Protein AF-A0AA96VQR6-F1 (afdb_monomer_lite)

Radius of gyration: 38.3 Å; chains: 1; bounding box: 74×30×116 Å

pLDDT: mean 79.72, std 16.85, range [30.17, 97.62]

Structure (mmCIF, N/CA/C/O backbone):
data_AF-A0AA96VQR6-F1
#
_entry.id   AF-A0AA96VQR6-F1
#
loop_
_atom_site.group_PDB
_atom_site.id
_atom_site.type_symbol
_atom_site.label_atom_id
_atom_site.label_alt_id
_atom_site.label_comp_id
_atom_site.label_asym_id
_atom_site.label_entity_id
_atom_site.label_seq_id
_atom_site.pdbx_PDB_ins_code
_atom_site.Cartn_x
_atom_site.Cartn_y
_atom_site.Cartn_z
_atom_site.occupancy
_atom_site.B_iso_or_equiv
_atom_site.auth_seq_id
_atom_site.auth_comp_id
_atom_site.auth_asym_id
_atom_site.auth_atom_id
_atom_site.pdbx_PDB_model_num
ATOM 1 N N . MET A 1 1 ? 8.777 1.589 -20.145 1.00 85.62 1 MET A N 1
ATOM 2 C CA . MET A 1 1 ? 9.452 1.125 -18.908 1.00 85.62 1 MET A CA 1
ATOM 3 C C . MET A 1 1 ? 10.941 1.116 -19.181 1.00 85.62 1 MET A C 1
ATOM 5 O O . MET A 1 1 ? 11.300 0.702 -20.270 1.00 85.62 1 MET A O 1
ATOM 9 N N . ALA A 1 2 ? 11.778 1.575 -18.253 1.00 88.62 2 ALA A N 1
ATOM 10 C CA . ALA A 1 2 ? 13.220 1.629 -18.468 1.00 88.62 2 ALA A CA 1
ATOM 11 C C . ALA A 1 2 ? 13.996 1.131 -17.248 1.00 88.62 2 ALA A C 1
ATOM 13 O O . ALA A 1 2 ? 13.551 1.321 -16.113 1.00 88.62 2 ALA A O 1
ATOM 14 N N . MET A 1 3 ? 15.141 0.505 -17.494 1.00 90.00 3 MET A N 1
ATOM 15 C CA . MET A 1 3 ? 16.072 0.040 -16.468 1.00 90.00 3 MET A CA 1
ATOM 16 C C . MET A 1 3 ? 17.498 0.460 -16.820 1.00 90.00 3 MET A C 1
ATOM 18 O O . MET A 1 3 ? 17.848 0.447 -17.994 1.00 90.00 3 MET A O 1
ATOM 22 N N . GLN A 1 4 ? 18.306 0.792 -15.818 1.00 91.12 4 GLN A N 1
ATOM 23 C CA . GLN A 1 4 ? 19.737 1.066 -15.947 1.00 91.12 4 GLN A CA 1
ATOM 24 C C . GLN A 1 4 ? 20.540 -0.012 -15.235 1.00 91.12 4 GLN A C 1
ATOM 26 O O . GLN A 1 4 ? 20.198 -0.414 -14.123 1.00 91.12 4 GLN A O 1
ATOM 31 N N . MET A 1 5 ? 21.614 -0.458 -15.876 1.00 91.38 5 MET A N 1
ATOM 32 C CA . MET A 1 5 ? 22.594 -1.378 -15.303 1.00 91.38 5 MET A CA 1
ATOM 33 C C . MET A 1 5 ? 23.974 -1.137 -15.911 1.00 91.38 5 MET A C 1
ATOM 35 O O . MET A 1 5 ? 24.085 -0.530 -16.976 1.00 91.38 5 MET A O 1
ATOM 39 N N . ALA A 1 6 ? 25.020 -1.668 -15.283 1.00 91.00 6 ALA A N 1
ATOM 40 C CA . ALA A 1 6 ? 26.350 -1.659 -15.877 1.00 91.00 6 ALA A CA 1
ATOM 41 C C . ALA A 1 6 ? 26.379 -2.519 -17.155 1.00 91.00 6 ALA A C 1
ATOM 43 O O . ALA A 1 6 ? 25.794 -3.604 -17.213 1.00 91.00 6 ALA A O 1
ATOM 44 N N . LYS A 1 7 ? 27.122 -2.091 -18.178 1.00 88.50 7 LYS A N 1
ATOM 45 C CA . LYS A 1 7 ? 27.242 -2.813 -19.459 1.00 88.50 7 LYS A CA 1
ATOM 46 C C . LYS A 1 7 ? 27.754 -4.245 -19.288 1.00 88.50 7 LYS A C 1
ATOM 48 O O . LYS A 1 7 ? 27.259 -5.165 -19.933 1.00 88.50 7 LYS A O 1
ATOM 53 N N . ASN A 1 8 ? 28.710 -4.446 -18.383 1.00 88.12 8 ASN A N 1
ATOM 54 C CA . ASN A 1 8 ? 29.242 -5.776 -18.071 1.00 88.12 8 ASN A CA 1
ATOM 55 C C . ASN A 1 8 ? 28.191 -6.690 -17.428 1.00 88.12 8 ASN A C 1
ATOM 57 O O . ASN A 1 8 ? 28.257 -7.907 -17.587 1.00 88.12 8 ASN A O 1
ATOM 61 N N . ASP A 1 9 ? 27.229 -6.118 -16.707 1.00 89.25 9 ASP A N 1
ATOM 62 C CA . ASP A 1 9 ? 26.137 -6.865 -16.094 1.00 89.25 9 ASP A CA 1
ATOM 63 C C . ASP A 1 9 ? 25.046 -7.204 -17.109 1.00 89.25 9 ASP A C 1
ATOM 65 O O . ASP A 1 9 ? 24.528 -8.320 -17.080 1.00 89.25 9 ASP A O 1
ATOM 69 N N . LEU A 1 10 ? 24.785 -6.319 -18.078 1.00 87.12 10 LEU A N 1
ATOM 70 C CA . LEU A 1 10 ? 23.893 -6.606 -19.204 1.00 87.12 10 LEU A CA 1
ATOM 71 C C . LEU A 1 10 ? 24.325 -7.857 -19.970 1.00 87.12 10 LEU A C 1
ATOM 73 O O . LEU A 1 10 ? 23.495 -8.715 -20.261 1.00 87.12 10 LEU A O 1
ATOM 77 N N . LEU A 1 11 ? 25.622 -8.017 -20.239 1.00 85.31 11 LEU A N 1
ATOM 78 C CA . LEU A 1 11 ? 26.133 -9.201 -20.938 1.00 85.31 11 LEU A CA 1
ATOM 79 C C . LEU A 1 11 ? 25.763 -10.507 -20.216 1.00 85.31 11 LEU A C 1
ATOM 81 O O . LEU A 1 11 ? 25.406 -11.482 -20.875 1.00 85.31 11 LEU A O 1
ATOM 85 N N . LYS A 1 12 ? 25.753 -10.506 -18.876 1.00 86.38 12 LYS A N 1
ATOM 86 C CA . LYS A 1 12 ? 25.421 -11.680 -18.048 1.00 86.38 12 LYS A CA 1
ATOM 87 C C . LYS A 1 12 ? 23.941 -12.059 -18.104 1.00 86.38 12 LYS A C 1
ATOM 89 O O . LYS A 1 12 ? 23.605 -13.213 -17.851 1.00 86.38 12 LYS A O 1
ATOM 94 N N . VAL A 1 13 ? 23.060 -11.102 -18.402 1.00 84.88 13 VAL A N 1
ATOM 95 C CA . VAL A 1 13 ? 21.598 -11.298 -18.375 1.00 84.88 13 VAL A CA 1
ATOM 96 C C . VAL A 1 13 ? 20.922 -11.138 -19.734 1.00 84.88 13 VAL A C 1
ATOM 98 O O . VAL A 1 13 ? 19.721 -11.364 -19.841 1.00 84.88 13 VAL A O 1
ATOM 101 N N . SER A 1 14 ? 21.682 -10.807 -20.778 1.00 80.31 14 SER A N 1
ATOM 102 C CA . SER A 1 14 ? 21.196 -10.558 -22.141 1.00 80.31 14 SER A CA 1
ATOM 103 C C . SER A 1 14 ? 20.319 -11.686 -22.703 1.00 80.31 14 SER A C 1
ATOM 105 O O . SER A 1 14 ? 19.309 -11.403 -23.333 1.00 80.31 14 SER A O 1
ATOM 107 N N . GLY A 1 15 ? 20.632 -12.952 -22.405 1.00 79.12 15 GLY A N 1
ATOM 108 C CA . GLY A 1 15 ? 19.827 -14.112 -22.822 1.00 79.12 15 GLY A CA 1
ATOM 109 C C . GLY A 1 15 ? 18.536 -14.348 -22.022 1.00 79.12 15 GLY A C 1
ATOM 110 O O . GLY A 1 15 ? 17.724 -15.185 -22.408 1.00 79.12 15 GLY A O 1
ATOM 111 N N . TYR A 1 16 ? 18.339 -13.638 -20.910 1.00 80.88 16 TYR A N 1
ATOM 112 C CA . TYR A 1 16 ? 17.151 -13.739 -20.049 1.00 80.88 16 TYR A CA 1
ATOM 113 C C . TYR A 1 16 ? 16.197 -12.554 -20.211 1.00 80.88 16 TYR A C 1
ATOM 115 O O . TYR A 1 16 ? 15.058 -12.611 -19.742 1.00 80.88 16 TYR A O 1
ATOM 123 N N . LEU A 1 17 ? 16.661 -11.479 -20.846 1.00 85.81 17 LEU A N 1
ATOM 124 C CA . LEU A 1 17 ? 15.864 -10.299 -21.124 1.00 85.81 17 LEU A CA 1
ATOM 125 C C . LEU A 1 17 ? 15.217 -10.428 -22.512 1.00 85.81 17 LEU A C 1
ATOM 127 O O . LEU A 1 17 ? 15.884 -10.812 -23.471 1.00 85.81 17 LEU A O 1
ATOM 131 N N . PRO A 1 18 ? 13.925 -10.099 -22.653 1.00 87.25 18 PRO A N 1
ATOM 132 C CA . PRO A 1 18 ? 13.311 -9.860 -23.948 1.00 87.25 18 PRO A CA 1
ATOM 133 C C . PRO A 1 18 ? 14.060 -8.778 -24.719 1.00 87.25 18 PRO A C 1
ATOM 135 O O . PRO A 1 18 ? 14.736 -7.930 -24.137 1.00 87.25 18 PRO A O 1
ATOM 138 N N . VAL A 1 19 ? 13.893 -8.787 -26.037 1.00 89.69 19 VAL A N 1
ATOM 139 C CA . VAL A 1 19 ? 14.516 -7.796 -26.915 1.00 89.69 19 VAL A CA 1
ATOM 140 C C . VAL A 1 19 ? 14.102 -6.378 -26.475 1.00 89.69 19 VAL A C 1
ATOM 142 O O . VAL A 1 19 ? 12.911 -6.090 -26.372 1.00 89.69 19 VAL A O 1
ATOM 145 N N . PRO A 1 20 ? 15.045 -5.471 -26.177 1.00 91.19 20 PRO A N 1
ATOM 146 C CA . PRO A 1 20 ? 14.694 -4.108 -25.798 1.00 91.19 20 PRO A CA 1
ATOM 147 C C . PRO A 1 20 ? 14.095 -3.361 -26.984 1.00 91.19 20 PRO A C 1
ATOM 149 O O . PRO A 1 20 ? 14.544 -3.562 -28.106 1.00 91.19 20 PRO A O 1
ATOM 152 N N . SER A 1 21 ? 13.149 -2.451 -26.745 1.00 90.88 21 SER A N 1
ATOM 153 C CA . SER A 1 21 ? 12.686 -1.499 -27.766 1.00 90.88 21 SER A CA 1
ATOM 154 C C . SER A 1 21 ? 13.793 -0.516 -28.136 1.00 90.88 21 SER A C 1
ATOM 156 O O . SER A 1 21 ? 14.007 -0.229 -29.312 1.00 90.88 21 SER A O 1
ATOM 158 N N . HIS A 1 22 ? 14.503 -0.026 -27.115 1.00 90.62 22 HIS A N 1
ATOM 159 C CA . HIS A 1 22 ? 15.662 0.841 -27.276 1.00 90.62 22 HIS A CA 1
ATOM 160 C C . HIS A 1 22 ? 16.762 0.513 -26.275 1.00 90.62 22 HIS A C 1
ATOM 162 O O . HIS A 1 22 ? 16.481 0.124 -25.135 1.00 90.62 22 HIS A O 1
ATOM 168 N N . THR A 1 23 ? 17.996 0.776 -26.685 1.00 89.50 23 THR A N 1
ATOM 169 C CA . THR A 1 23 ? 19.190 0.675 -25.849 1.00 89.50 23 THR A CA 1
ATOM 170 C C . THR A 1 23 ? 19.941 2.000 -25.899 1.00 89.50 23 THR A C 1
ATOM 172 O O . THR A 1 23 ? 20.232 2.523 -26.970 1.00 89.50 23 THR A O 1
ATOM 175 N N . ILE A 1 24 ? 20.260 2.559 -24.734 1.00 89.50 24 ILE A N 1
ATOM 176 C CA . ILE A 1 24 ? 21.017 3.809 -24.611 1.00 89.50 24 ILE A CA 1
ATOM 177 C C . ILE A 1 24 ? 22.295 3.499 -23.847 1.00 89.50 24 ILE A C 1
ATOM 179 O O . ILE A 1 24 ? 22.235 3.082 -22.691 1.00 89.50 24 ILE A O 1
ATOM 183 N N . THR A 1 25 ? 23.450 3.717 -24.470 1.00 87.44 25 THR A N 1
ATOM 184 C CA . THR A 1 25 ? 24.743 3.549 -23.796 1.00 87.44 25 THR A CA 1
ATOM 185 C C . THR A 1 25 ? 25.177 4.871 -23.173 1.00 87.44 25 THR A C 1
ATOM 187 O O . THR A 1 25 ? 25.322 5.877 -23.863 1.00 87.44 25 THR A O 1
ATOM 190 N N . LEU A 1 26 ? 25.416 4.865 -21.864 1.00 84.94 26 LEU A N 1
ATOM 191 C CA . LEU A 1 26 ? 25.955 5.990 -21.112 1.00 84.94 26 LEU A CA 1
ATOM 192 C C . LEU A 1 26 ? 27.445 5.752 -20.856 1.00 84.94 26 LEU A C 1
ATOM 194 O O . LEU A 1 26 ? 27.828 4.898 -20.055 1.00 84.94 26 LEU A O 1
ATOM 198 N N . ASN A 1 27 ? 28.291 6.521 -21.537 1.00 82.81 27 ASN A N 1
ATOM 199 C CA . ASN A 1 27 ? 29.740 6.440 -21.378 1.00 82.81 27 ASN A CA 1
ATOM 200 C C . ASN A 1 27 ? 30.222 7.460 -20.335 1.00 82.81 27 ASN A C 1
ATOM 202 O O . ASN A 1 27 ? 30.215 8.665 -20.580 1.00 82.81 27 ASN A O 1
ATOM 206 N N . GLY A 1 28 ? 30.654 6.972 -19.174 1.00 75.44 28 GLY A N 1
ATOM 207 C CA . GLY A 1 28 ? 31.391 7.736 -18.170 1.00 75.44 28 GLY A CA 1
ATOM 208 C C . GLY A 1 28 ? 32.909 7.602 -18.340 1.00 75.44 28 GLY A C 1
ATOM 209 O O . GLY A 1 28 ? 33.399 6.783 -19.114 1.00 75.44 28 GLY A O 1
ATOM 210 N N . ARG A 1 29 ? 33.680 8.389 -17.574 1.00 68.56 29 ARG A N 1
ATOM 211 C CA . ARG A 1 29 ? 35.161 8.345 -17.600 1.00 68.56 29 ARG A CA 1
ATOM 212 C C . ARG A 1 29 ? 35.742 6.990 -17.170 1.00 68.56 29 ARG A C 1
ATOM 214 O O . ARG A 1 29 ? 36.854 6.663 -17.565 1.00 68.56 29 ARG A O 1
ATOM 221 N N . SER A 1 30 ? 35.012 6.227 -16.358 1.00 69.12 30 SER A N 1
ATOM 222 C CA . SER A 1 30 ? 35.443 4.931 -15.810 1.00 69.12 30 SER A CA 1
ATOM 223 C C . SER A 1 30 ? 34.328 3.881 -15.738 1.00 69.12 30 SER A C 1
ATOM 225 O O . SER A 1 30 ? 34.581 2.749 -15.333 1.00 69.12 30 SER A O 1
ATOM 227 N N . THR A 1 31 ? 33.101 4.229 -16.134 1.00 76.62 31 THR A N 1
ATOM 228 C CA . THR A 1 31 ? 31.930 3.347 -16.093 1.00 76.62 31 THR A CA 1
ATOM 229 C C . THR A 1 31 ? 31.192 3.397 -17.424 1.00 76.62 31 THR A C 1
ATOM 231 O O . THR A 1 31 ? 31.082 4.453 -18.044 1.00 76.62 31 THR A O 1
ATOM 234 N N . GLN A 1 32 ? 30.697 2.247 -17.875 1.00 86.69 32 GLN A N 1
ATOM 235 C CA . GLN A 1 32 ? 29.758 2.165 -18.990 1.00 86.69 32 GLN A CA 1
ATOM 236 C C . GLN A 1 32 ? 28.461 1.583 -18.455 1.00 86.69 32 GLN A C 1
ATOM 238 O O . GLN A 1 32 ? 28.424 0.409 -18.081 1.00 86.69 32 GLN A O 1
ATOM 243 N N . ASP A 1 33 ? 27.418 2.403 -18.445 1.00 88.81 33 ASP A N 1
ATOM 244 C CA . ASP A 1 33 ? 26.069 1.987 -18.085 1.00 88.81 33 ASP A CA 1
ATOM 245 C C . ASP A 1 33 ? 25.217 1.880 -19.343 1.00 88.81 33 ASP A C 1
ATOM 247 O O . ASP A 1 33 ? 25.476 2.521 -20.362 1.00 88.81 33 ASP A O 1
ATOM 251 N N . VAL A 1 34 ? 24.183 1.056 -19.275 1.00 89.62 34 VAL A N 1
ATOM 252 C CA . VAL A 1 34 ? 23.223 0.871 -20.355 1.00 89.62 34 VAL A CA 1
ATOM 253 C C . VAL A 1 34 ? 21.823 1.049 -19.795 1.00 89.62 34 VAL A C 1
ATOM 255 O O . VAL A 1 34 ? 21.461 0.423 -18.796 1.00 89.62 34 VAL A O 1
ATOM 258 N N . ILE A 1 35 ? 21.032 1.892 -20.457 1.00 90.19 35 ILE A N 1
ATOM 259 C CA . ILE A 1 35 ? 19.595 2.001 -20.233 1.00 90.19 35 ILE A CA 1
ATOM 260 C C . ILE A 1 35 ? 18.878 1.151 -21.276 1.00 90.19 35 ILE A C 1
ATOM 262 O O . ILE A 1 35 ? 19.008 1.368 -22.477 1.00 90.19 35 ILE A O 1
ATOM 266 N N . ILE A 1 36 ? 18.075 0.212 -20.801 1.00 90.38 36 ILE A N 1
ATOM 267 C CA . ILE A 1 36 ? 17.228 -0.664 -21.607 1.00 90.38 36 ILE A CA 1
ATOM 268 C C . ILE A 1 36 ? 15.799 -0.157 -21.478 1.00 90.38 36 ILE A C 1
ATOM 270 O O . ILE A 1 36 ? 15.275 -0.028 -20.366 1.00 90.38 36 ILE A O 1
ATOM 274 N N . VAL A 1 37 ? 15.157 0.119 -22.608 1.00 90.75 37 VAL A N 1
ATOM 275 C CA . VAL A 1 37 ? 13.798 0.660 -22.666 1.00 90.75 37 VAL A CA 1
ATOM 276 C C . VAL A 1 37 ? 12.873 -0.335 -23.352 1.00 90.75 37 VAL A C 1
ATOM 278 O O . VAL A 1 37 ? 13.145 -0.796 -24.454 1.00 90.75 37 VAL A O 1
ATOM 281 N N . TYR A 1 38 ? 11.736 -0.606 -22.717 1.00 90.50 38 TYR A N 1
ATOM 282 C CA . TYR A 1 38 ? 10.608 -1.339 -23.286 1.00 90.50 38 TYR A CA 1
ATOM 283 C C . TYR A 1 38 ? 9.434 -0.379 -23.474 1.00 90.50 38 TYR A C 1
ATOM 285 O O . TYR A 1 38 ? 8.873 0.135 -22.491 1.00 90.50 38 TYR A O 1
ATOM 293 N N . LEU A 1 39 ? 9.080 -0.113 -24.727 1.00 89.81 39 LEU A N 1
ATOM 294 C CA . LEU A 1 39 ? 7.931 0.698 -25.103 1.00 89.81 39 LEU A CA 1
ATOM 295 C C . LEU A 1 39 ? 6.642 -0.110 -25.002 1.00 89.81 39 LEU A C 1
ATOM 297 O O . LEU A 1 39 ? 6.602 -1.299 -25.316 1.00 89.81 39 LEU A O 1
ATOM 301 N N . LEU A 1 40 ? 5.592 0.569 -24.547 1.00 89.50 40 LEU A N 1
ATOM 302 C CA . LEU A 1 40 ? 4.253 0.008 -24.473 1.00 89.50 40 LEU A CA 1
ATOM 303 C C . LEU A 1 40 ? 3.394 0.560 -25.606 1.00 89.50 40 LEU A C 1
ATOM 305 O O . LEU A 1 40 ? 3.435 1.759 -25.871 1.00 89.50 40 LEU A O 1
ATOM 309 N N . ASP A 1 41 ? 2.571 -0.300 -26.199 1.00 87.62 41 ASP A N 1
ATOM 310 C CA . ASP A 1 41 ? 1.574 0.050 -27.218 1.00 87.62 41 ASP A CA 1
ATOM 311 C C . ASP A 1 41 ? 0.564 1.099 -26.724 1.00 87.62 41 ASP A C 1
ATOM 313 O O . ASP A 1 41 ? 0.034 1.899 -27.497 1.00 87.62 41 ASP A O 1
ATOM 317 N N . LYS A 1 42 ? 0.283 1.092 -25.417 1.00 86.19 42 LYS A N 1
ATOM 318 C CA . LYS A 1 42 ? -0.701 1.954 -24.767 1.00 86.19 42 LYS A CA 1
ATOM 319 C C . LYS A 1 42 ? -0.164 2.543 -23.474 1.00 86.19 42 LYS A C 1
ATOM 321 O O . LYS A 1 42 ? 0.500 1.884 -22.671 1.00 86.19 42 LYS A O 1
ATOM 326 N N . ASN A 1 43 ? -0.577 3.781 -23.219 1.00 86.44 43 ASN A N 1
ATOM 327 C CA . ASN A 1 43 ? -0.355 4.428 -21.935 1.00 86.44 43 ASN A CA 1
ATOM 328 C C . ASN A 1 43 ? -1.072 3.679 -20.802 1.00 86.44 43 ASN A C 1
ATOM 330 O O . ASN A 1 43 ? -2.208 3.217 -20.938 1.00 86.44 43 ASN A O 1
ATOM 334 N N . ILE A 1 44 ? -0.409 3.607 -19.649 1.00 89.12 44 ILE A N 1
ATOM 335 C CA . ILE A 1 44 ? -0.956 3.011 -18.429 1.00 89.12 44 ILE A CA 1
ATOM 336 C C . ILE A 1 44 ? -1.922 4.010 -17.794 1.00 89.12 44 ILE A C 1
ATOM 338 O O . ILE A 1 44 ? -1.505 5.059 -17.303 1.00 89.12 44 ILE A O 1
ATOM 342 N N . THR A 1 45 ? -3.213 3.682 -17.792 1.00 90.56 45 THR A N 1
ATOM 343 C CA . THR A 1 45 ? -4.267 4.583 -17.292 1.00 90.56 45 THR A CA 1
ATOM 344 C C . THR A 1 45 ? -5.172 3.949 -16.243 1.00 90.56 45 THR A C 1
ATOM 346 O O . THR A 1 45 ? -5.849 4.652 -15.497 1.00 90.56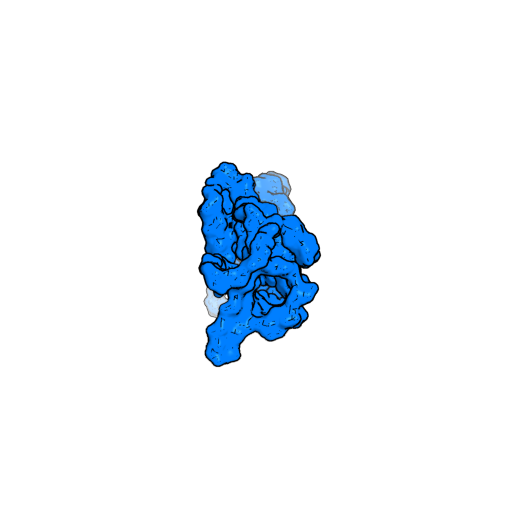 45 THR A O 1
ATOM 349 N N . THR A 1 46 ? -5.182 2.621 -16.134 1.00 92.75 46 THR A N 1
ATOM 350 C CA . THR A 1 46 ? -6.098 1.898 -15.245 1.00 92.75 46 THR A CA 1
ATOM 351 C C . THR A 1 46 ? -5.384 1.273 -14.054 1.00 92.75 46 THR A C 1
ATOM 353 O O . THR A 1 46 ? -4.217 0.880 -14.122 1.00 92.75 46 THR A O 1
ATOM 356 N N . ALA A 1 47 ? -6.124 1.079 -12.959 1.00 93.12 47 ALA A N 1
ATOM 357 C CA . ALA A 1 47 ? -5.600 0.416 -11.768 1.00 93.12 47 ALA A CA 1
ATOM 358 C C . ALA A 1 47 ? -5.064 -0.998 -12.050 1.00 93.12 47 ALA A C 1
ATOM 360 O O . ALA A 1 47 ? -4.078 -1.419 -11.448 1.00 93.12 47 ALA A O 1
ATOM 361 N N . LYS A 1 48 ? -5.710 -1.736 -12.965 1.00 90.94 48 LYS A N 1
ATOM 362 C CA . LYS A 1 48 ? -5.275 -3.079 -13.368 1.00 90.94 48 LYS A CA 1
ATOM 363 C C . LYS A 1 48 ? -3.926 -3.026 -14.083 1.00 90.94 48 LYS A C 1
ATOM 365 O O . LYS A 1 48 ? -3.051 -3.810 -13.741 1.00 90.94 48 LYS A O 1
ATOM 370 N N . GLN A 1 49 ? -3.740 -2.090 -15.015 1.00 91.81 49 GLN A N 1
ATOM 371 C CA . GLN A 1 49 ? -2.476 -1.934 -15.741 1.00 91.81 49 GLN A CA 1
ATOM 372 C C . GLN A 1 49 ? -1.331 -1.504 -14.813 1.00 91.81 49 GLN A C 1
ATOM 374 O O . GLN A 1 49 ? -0.245 -2.065 -14.896 1.00 91.81 49 GLN A O 1
ATOM 379 N N . PHE A 1 50 ? -1.575 -0.575 -13.881 1.00 93.31 50 PHE A N 1
ATOM 380 C CA . PHE A 1 50 ? -0.576 -0.187 -12.875 1.00 93.31 50 PHE A CA 1
ATOM 381 C C . PHE A 1 50 ? -0.177 -1.354 -11.962 1.00 93.31 50 PHE A C 1
ATOM 383 O O . PHE A 1 50 ? 1.005 -1.558 -11.689 1.00 93.31 50 PHE A O 1
ATOM 390 N N . LEU A 1 51 ? -1.150 -2.155 -11.518 1.00 91.31 51 LEU A N 1
ATOM 391 C CA . LEU A 1 51 ? -0.876 -3.359 -10.732 1.00 91.31 51 LEU A CA 1
ATOM 392 C C . LEU A 1 51 ? -0.044 -4.366 -11.535 1.00 91.31 51 LEU A C 1
ATOM 394 O O . LEU A 1 51 ? 0.884 -4.972 -11.001 1.00 91.31 51 LEU A O 1
ATOM 398 N N . TRP A 1 52 ? -0.360 -4.517 -12.820 1.00 89.31 52 TRP A N 1
ATOM 399 C CA . TRP A 1 52 ? 0.375 -5.396 -13.720 1.00 89.31 52 TRP A CA 1
ATOM 400 C C . TRP A 1 52 ? 1.826 -4.945 -13.887 1.00 89.31 52 TRP A C 1
ATOM 402 O O . TRP A 1 52 ? 2.735 -5.750 -13.724 1.00 89.31 52 TRP A O 1
ATOM 412 N N . MET A 1 53 ? 2.046 -3.645 -14.102 1.00 90.38 53 MET A N 1
ATOM 413 C CA . MET A 1 53 ? 3.379 -3.048 -14.186 1.00 90.38 53 MET A CA 1
ATOM 414 C C . MET A 1 53 ? 4.194 -3.280 -12.908 1.00 90.38 53 MET A C 1
ATOM 416 O O . MET A 1 53 ? 5.338 -3.718 -12.986 1.00 90.38 53 MET A O 1
ATOM 420 N N . SER A 1 54 ? 3.596 -3.072 -11.729 1.00 91.12 54 SER A N 1
ATOM 421 C CA . SER A 1 54 ? 4.252 -3.395 -10.452 1.00 91.12 54 SER A CA 1
ATOM 422 C C . SER A 1 54 ? 4.632 -4.877 -10.364 1.00 91.12 54 SER A C 1
ATOM 424 O O . SER A 1 54 ? 5.739 -5.216 -9.964 1.00 91.12 54 SER A O 1
ATOM 426 N N . THR A 1 55 ? 3.753 -5.775 -10.808 1.00 89.12 55 THR A N 1
ATOM 427 C CA . THR A 1 55 ? 4.004 -7.227 -10.793 1.00 89.12 55 THR A CA 1
ATOM 428 C C . THR A 1 55 ? 5.159 -7.628 -11.722 1.00 89.12 55 THR A C 1
ATOM 430 O O . THR A 1 55 ? 5.988 -8.469 -11.368 1.00 89.12 55 THR A O 1
ATOM 433 N N . ILE A 1 56 ? 5.258 -6.994 -12.894 1.00 89.50 56 ILE A N 1
ATOM 434 C CA . ILE A 1 56 ? 6.381 -7.182 -13.821 1.00 89.50 56 ILE A CA 1
ATOM 435 C C . ILE A 1 56 ? 7.680 -6.720 -13.147 1.00 89.50 56 ILE A C 1
ATOM 437 O O . ILE A 1 56 ? 8.599 -7.521 -12.990 1.00 89.50 56 ILE A O 1
ATOM 441 N N . LYS A 1 57 ? 7.723 -5.478 -12.641 1.00 89.81 57 LYS A N 1
ATOM 442 C CA . LYS A 1 57 ? 8.908 -4.913 -11.968 1.00 89.81 57 LYS A CA 1
ATOM 443 C C . LYS A 1 57 ? 9.375 -5.750 -10.775 1.00 89.81 57 LYS A C 1
ATOM 445 O O . LYS A 1 57 ? 10.566 -6.008 -10.629 1.00 89.81 57 LYS A O 1
ATOM 450 N N . ARG A 1 58 ? 8.436 -6.237 -9.961 1.00 87.94 58 ARG A N 1
ATOM 451 C CA . ARG A 1 58 ? 8.677 -7.186 -8.859 1.00 87.94 58 ARG A CA 1
ATOM 452 C C . ARG A 1 58 ? 9.405 -8.433 -9.317 1.00 87.94 58 ARG A C 1
ATOM 454 O O . ARG A 1 58 ? 10.386 -8.844 -8.703 1.00 87.94 58 ARG A O 1
ATOM 461 N N . THR A 1 59 ? 8.876 -9.048 -10.368 1.00 87.12 59 THR A N 1
ATOM 462 C CA . THR A 1 59 ? 9.407 -10.301 -10.897 1.00 87.12 59 THR A CA 1
ATOM 463 C C . THR A 1 59 ? 10.833 -10.098 -11.390 1.00 87.12 59 THR A C 1
ATOM 465 O O . THR A 1 59 ? 11.683 -10.951 -11.174 1.00 87.12 59 THR A O 1
ATOM 468 N N . TRP A 1 60 ? 11.136 -8.934 -11.962 1.00 85.38 60 TRP A N 1
ATOM 469 C CA . TRP A 1 60 ? 12.488 -8.623 -12.417 1.00 85.38 60 TRP A CA 1
ATOM 470 C C . TRP A 1 60 ? 13.461 -8.466 -11.266 1.00 85.38 60 TRP A C 1
ATOM 472 O O . TRP A 1 60 ? 14.524 -9.068 -11.302 1.00 85.38 60 TRP A O 1
ATOM 482 N N . ILE A 1 61 ? 13.084 -7.715 -10.226 1.00 85.50 61 ILE A N 1
ATOM 483 C CA . ILE A 1 61 ? 13.923 -7.547 -9.029 1.00 85.50 61 ILE A CA 1
ATOM 484 C C . ILE A 1 61 ? 14.243 -8.910 -8.403 1.00 85.50 61 ILE A C 1
ATOM 486 O O . ILE A 1 61 ? 15.323 -9.103 -7.861 1.00 85.50 61 ILE A O 1
ATOM 490 N N . LYS A 1 62 ? 13.308 -9.862 -8.484 1.00 83.88 62 LYS A N 1
ATOM 491 C CA . LYS A 1 62 ? 13.498 -11.228 -7.987 1.00 83.88 62 LYS A CA 1
ATOM 492 C C . LYS A 1 62 ? 14.377 -12.088 -8.907 1.00 83.88 62 LYS A C 1
ATOM 494 O O . LYS A 1 62 ? 15.156 -12.887 -8.397 1.00 83.88 62 LYS A O 1
ATOM 499 N N . ASN A 1 63 ? 14.220 -11.973 -10.226 1.00 82.50 63 ASN A N 1
ATOM 500 C CA . ASN A 1 63 ? 14.794 -12.919 -11.191 1.00 82.50 63 ASN A CA 1
ATOM 501 C C . ASN A 1 63 ? 16.127 -12.460 -11.805 1.00 82.50 63 ASN A C 1
ATOM 503 O O . ASN A 1 63 ? 16.892 -13.294 -12.280 1.00 82.50 63 ASN A O 1
ATOM 507 N N . ILE A 1 64 ? 16.407 -11.156 -11.827 1.00 84.00 64 ILE A N 1
ATOM 508 C CA . ILE A 1 64 ? 17.650 -10.602 -12.369 1.00 84.00 64 ILE A CA 1
ATOM 509 C C . ILE A 1 64 ? 18.690 -10.574 -11.244 1.00 84.00 64 ILE A C 1
ATOM 511 O O . ILE A 1 64 ? 18.529 -9.869 -10.254 1.00 84.00 64 ILE A O 1
ATOM 515 N N . ILE A 1 65 ? 19.754 -11.365 -11.403 1.00 81.94 65 ILE A N 1
ATOM 516 C CA . ILE A 1 65 ? 20.788 -11.587 -10.373 1.00 81.94 65 ILE A CA 1
ATOM 517 C C . ILE A 1 65 ? 21.781 -10.412 -10.287 1.00 81.94 65 ILE A C 1
ATOM 519 O O . ILE A 1 65 ? 22.486 -10.259 -9.290 1.00 81.94 65 ILE A O 1
ATOM 523 N N . VAL A 1 66 ? 21.846 -9.574 -11.323 1.00 86.00 66 VAL A N 1
ATOM 524 C CA . VAL A 1 66 ? 22.760 -8.427 -11.377 1.00 86.00 66 VAL A CA 1
ATOM 525 C C . VAL A 1 66 ? 22.121 -7.158 -10.801 1.00 86.00 66 VAL A C 1
ATOM 527 O O . VAL A 1 66 ? 20.902 -7.012 -10.884 1.00 86.00 66 VAL A O 1
ATOM 530 N N . PRO A 1 67 ? 22.909 -6.217 -10.251 1.00 87.56 67 PRO A N 1
ATOM 531 C CA . PRO A 1 67 ? 22.395 -4.925 -9.809 1.00 87.56 67 PRO A CA 1
ATOM 532 C C . PRO A 1 67 ? 21.810 -4.112 -10.971 1.00 87.56 67 PRO A C 1
ATOM 534 O O . PRO A 1 67 ? 22.430 -3.974 -12.025 1.00 87.56 67 PRO A O 1
ATOM 537 N N . PHE A 1 68 ? 20.622 -3.547 -10.769 1.00 90.69 68 PHE A N 1
ATOM 538 C CA . PHE A 1 68 ? 19.993 -2.624 -11.710 1.00 90.69 68 PHE A CA 1
ATOM 539 C C . PHE A 1 68 ? 19.009 -1.705 -10.983 1.00 90.69 68 PHE A C 1
ATOM 541 O O . PHE A 1 68 ? 18.530 -2.021 -9.891 1.00 90.69 68 PHE A O 1
ATOM 548 N N . GLU A 1 69 ? 18.651 -0.596 -11.625 1.00 89.25 69 GLU A N 1
ATOM 549 C CA . GLU A 1 69 ? 17.639 0.333 -11.127 1.00 89.25 69 GLU A CA 1
ATOM 550 C C . GLU A 1 69 ? 16.586 0.634 -12.194 1.00 89.25 69 GLU A C 1
ATOM 552 O O . GLU A 1 69 ? 16.874 0.689 -13.389 1.00 89.25 69 GLU A O 1
ATOM 557 N N . PHE A 1 70 ? 15.338 0.837 -11.769 1.00 88.62 70 PHE A N 1
ATOM 558 C CA . PHE A 1 70 ? 14.296 1.342 -12.659 1.00 88.62 70 PHE A CA 1
ATOM 559 C C . PHE A 1 70 ? 14.388 2.861 -12.754 1.00 88.62 70 PHE A C 1
ATOM 561 O O . PHE A 1 70 ? 14.336 3.541 -11.729 1.00 88.62 70 PHE A O 1
ATOM 568 N N . ILE A 1 71 ? 14.432 3.384 -13.979 1.00 87.25 71 ILE A N 1
ATOM 569 C CA . ILE A 1 71 ? 14.445 4.828 -14.222 1.00 87.25 71 ILE A CA 1
ATOM 570 C C . ILE A 1 71 ? 13.041 5.317 -14.556 1.00 87.25 71 ILE A C 1
ATOM 572 O O . ILE A 1 71 ? 12.290 4.696 -15.319 1.00 87.25 71 ILE A O 1
ATOM 576 N N . ASP A 1 72 ? 12.716 6.479 -14.004 1.00 74.31 72 ASP A N 1
ATOM 577 C CA . ASP A 1 72 ? 11.508 7.219 -14.310 1.00 74.31 72 ASP A CA 1
ATOM 578 C C . ASP A 1 72 ? 11.794 8.330 -15.319 1.00 74.31 72 ASP A C 1
ATOM 580 O O . ASP A 1 72 ? 12.485 9.291 -15.004 1.00 74.31 72 ASP A O 1
ATOM 584 N N . GLY A 1 73 ? 11.205 8.212 -16.510 1.00 72.12 73 GLY A N 1
ATOM 585 C CA . GLY A 1 73 ? 11.386 9.180 -17.591 1.00 72.12 73 GLY A CA 1
ATOM 586 C C . GLY A 1 73 ? 12.688 8.942 -18.349 1.00 72.12 73 GLY A C 1
ATOM 587 O O . GLY A 1 73 ? 13.777 9.120 -17.818 1.00 72.12 73 GLY A O 1
ATOM 588 N N . VAL A 1 74 ? 12.564 8.536 -19.609 1.00 80.12 74 VAL A N 1
ATOM 589 C CA . VAL A 1 74 ? 13.691 8.422 -20.536 1.00 80.12 74 VAL A CA 1
ATOM 590 C C . VAL A 1 74 ? 13.368 9.280 -21.742 1.00 80.12 74 VAL A C 1
ATOM 592 O O . VAL A 1 74 ? 12.279 9.160 -22.305 1.00 80.12 74 VAL A O 1
ATOM 595 N N . TYR A 1 75 ? 14.304 10.149 -22.103 1.00 77.50 75 TYR A N 1
ATOM 596 C CA . TYR A 1 75 ? 14.239 10.920 -23.334 1.00 77.50 75 TYR A CA 1
ATOM 597 C C . TYR A 1 75 ? 14.907 10.100 -24.433 1.00 77.50 75 TYR A C 1
ATOM 599 O O . TYR A 1 75 ? 16.056 9.686 -24.290 1.00 77.50 75 TYR A O 1
ATOM 607 N N . LEU A 1 76 ? 14.146 9.805 -25.483 1.00 78.56 76 LEU A N 1
ATOM 608 C CA . LEU A 1 76 ? 14.644 9.121 -26.667 1.00 78.56 76 LEU A CA 1
ATOM 609 C C . LEU A 1 76 ? 15.039 10.202 -27.672 1.00 78.56 76 LEU A C 1
ATOM 611 O O . LEU A 1 76 ? 14.176 10.957 -28.116 1.00 78.56 76 LEU A O 1
ATOM 615 N N . ASN A 1 77 ? 16.332 10.285 -27.970 1.00 74.62 77 ASN A N 1
ATOM 616 C CA . ASN A 1 77 ? 16.884 11.163 -29.001 1.00 74.62 77 ASN A CA 1
ATOM 617 C C . ASN A 1 77 ? 17.267 10.322 -30.231 1.00 74.62 77 ASN A C 1
ATOM 619 O O . ASN A 1 77 ? 17.244 9.092 -30.167 1.00 74.62 77 ASN A O 1
ATOM 623 N N . ASP A 1 78 ? 17.664 10.976 -31.322 1.00 60.53 78 ASP A N 1
ATOM 624 C CA . ASP A 1 78 ? 18.004 10.303 -32.585 1.00 60.53 78 ASP A CA 1
ATOM 625 C C . ASP A 1 78 ? 19.229 9.367 -32.476 1.00 60.53 78 ASP A C 1
ATOM 627 O O . ASP A 1 78 ? 19.333 8.401 -33.227 1.00 60.53 78 ASP A O 1
ATOM 631 N N . ASP A 1 79 ? 20.108 9.581 -31.489 1.00 64.75 79 ASP A N 1
ATOM 632 C CA . ASP A 1 79 ? 21.324 8.779 -31.253 1.00 64.75 79 ASP A CA 1
ATOM 633 C C . ASP A 1 79 ? 21.079 7.454 -30.494 1.00 64.75 79 ASP A C 1
ATOM 635 O O . ASP A 1 79 ? 22.015 6.805 -30.021 1.00 64.75 79 ASP A O 1
ATOM 639 N N . VAL A 1 80 ? 19.818 7.057 -30.304 1.00 78.94 80 VAL A N 1
ATOM 640 C CA . VAL A 1 80 ? 19.442 5.865 -29.534 1.00 78.94 80 VAL A CA 1
ATOM 641 C C . VAL A 1 80 ? 19.301 4.644 -30.443 1.00 78.94 80 VAL A C 1
ATOM 643 O O . VAL A 1 80 ? 18.531 4.655 -31.403 1.00 78.94 80 VAL A O 1
ATOM 646 N N . GLU A 1 81 ? 19.962 3.539 -30.086 1.00 78.94 81 GLU A N 1
ATOM 647 C CA . GLU A 1 81 ? 19.780 2.265 -30.784 1.00 78.94 81 GLU A CA 1
ATOM 648 C C . GLU A 1 81 ? 18.333 1.788 -30.618 1.00 78.94 81 GLU A C 1
ATOM 650 O O . GLU A 1 81 ? 17.854 1.560 -29.504 1.00 78.94 81 GLU A O 1
ATOM 655 N N . SER A 1 82 ? 17.624 1.653 -31.738 1.00 83.19 82 SER A N 1
ATOM 656 C CA . SER A 1 82 ? 16.217 1.262 -31.790 1.00 83.19 82 SER A CA 1
ATOM 657 C C . SER A 1 82 ? 16.066 -0.071 -32.505 1.00 83.19 82 SER A C 1
ATOM 659 O O . SER A 1 82 ? 16.544 -0.242 -33.624 1.00 83.19 82 SER A O 1
ATOM 661 N N . THR A 1 83 ? 15.351 -1.004 -31.885 1.00 79.69 83 THR A N 1
ATOM 662 C CA . THR A 1 83 ? 14.939 -2.262 -32.530 1.00 79.69 83 THR A CA 1
ATOM 663 C C . THR A 1 83 ? 13.527 -2.170 -33.113 1.00 79.69 83 THR A C 1
ATOM 665 O O . THR A 1 83 ? 13.087 -3.078 -33.814 1.00 79.69 83 THR A O 1
ATOM 668 N N . GLY A 1 84 ? 12.790 -1.094 -32.802 1.00 77.00 84 GLY A N 1
ATOM 669 C CA . GLY A 1 84 ? 11.406 -0.878 -33.233 1.00 77.00 84 GLY A CA 1
ATOM 670 C C . GLY A 1 84 ? 10.362 -1.768 -32.547 1.00 77.00 84 GLY A C 1
ATOM 671 O O . GLY A 1 84 ? 9.183 -1.686 -32.888 1.00 77.00 84 GLY A O 1
ATOM 672 N N . VAL A 1 85 ? 10.751 -2.609 -31.582 1.00 87.69 85 VAL A N 1
ATOM 673 C CA . VAL A 1 85 ? 9.814 -3.524 -30.915 1.00 87.69 85 VAL A CA 1
ATOM 674 C C . VAL A 1 85 ? 8.901 -2.753 -29.963 1.00 87.69 85 VAL A C 1
ATOM 676 O O . VAL A 1 85 ? 9.372 -2.033 -29.084 1.00 87.69 85 VAL A O 1
ATOM 679 N N . ILE A 1 86 ? 7.589 -2.934 -30.091 1.00 89.25 86 ILE A N 1
ATOM 680 C CA . ILE A 1 86 ? 6.579 -2.359 -29.197 1.00 89.25 86 ILE A CA 1
ATOM 681 C C . ILE A 1 86 ? 5.812 -3.509 -28.562 1.00 89.25 86 ILE A C 1
ATOM 683 O O . ILE A 1 86 ? 5.381 -4.424 -29.257 1.00 89.25 86 ILE A O 1
ATOM 687 N N . TYR A 1 87 ? 5.625 -3.446 -27.249 1.00 89.50 87 TYR A N 1
ATOM 688 C CA . TYR A 1 87 ? 4.969 -4.506 -26.501 1.00 89.50 87 TYR A CA 1
ATOM 689 C C . TYR A 1 87 ? 3.614 -4.077 -25.960 1.00 89.50 87 TYR A C 1
ATOM 691 O O . TYR A 1 87 ? 3.450 -2.947 -25.502 1.00 89.50 87 TYR A O 1
ATOM 699 N N . CYS A 1 88 ? 2.671 -5.006 -25.853 1.00 89.88 88 CYS A N 1
ATOM 700 C CA . CYS A 1 88 ? 1.572 -4.835 -24.910 1.00 89.88 88 CYS A CA 1
ATOM 701 C C . CYS A 1 88 ? 1.953 -5.350 -23.507 1.00 89.88 88 CYS A C 1
ATOM 703 O O . CYS A 1 88 ? 2.865 -6.160 -23.314 1.00 89.88 88 CYS A O 1
ATOM 705 N N . LEU A 1 89 ? 1.229 -4.892 -22.480 1.00 87.81 89 LEU A N 1
ATOM 706 C CA . LEU A 1 89 ? 1.486 -5.297 -21.088 1.00 87.81 89 LEU A CA 1
ATOM 707 C C . LEU A 1 89 ? 1.377 -6.813 -20.863 1.00 87.81 89 LEU A C 1
ATOM 709 O O . LEU A 1 89 ? 2.115 -7.358 -20.042 1.00 87.81 89 LEU A O 1
ATOM 713 N N . SER A 1 90 ? 0.467 -7.489 -21.570 1.00 87.06 90 SER A N 1
ATOM 714 C CA . SER A 1 90 ? 0.304 -8.941 -21.459 1.00 87.06 90 SER A CA 1
ATOM 715 C C . SER A 1 90 ? 1.491 -9.705 -22.022 1.00 87.06 90 SER A C 1
ATOM 717 O O . SER A 1 90 ? 1.941 -10.650 -21.380 1.00 87.06 90 SER A O 1
ATOM 719 N N . GLU A 1 91 ? 2.021 -9.282 -23.171 1.00 88.69 91 GLU A N 1
ATOM 720 C CA . GLU A 1 91 ? 3.197 -9.902 -23.789 1.00 88.69 91 GLU A CA 1
ATOM 721 C C . GLU A 1 91 ? 4.411 -9.772 -22.878 1.00 88.69 91 GLU A C 1
ATOM 723 O O . GLU A 1 91 ? 5.023 -10.779 -22.536 1.00 88.69 91 GLU A O 1
ATOM 728 N N . LEU A 1 92 ? 4.705 -8.560 -22.387 1.00 86.56 92 LEU A N 1
ATOM 729 C CA . LEU A 1 92 ? 5.802 -8.367 -21.433 1.00 86.56 92 LEU A CA 1
ATOM 730 C C . LEU A 1 92 ? 5.606 -9.238 -20.196 1.00 86.56 92 LEU A C 1
ATOM 732 O O . LEU A 1 92 ? 6.529 -9.919 -19.763 1.00 86.56 92 LEU A O 1
ATOM 736 N N . SER A 1 93 ? 4.398 -9.278 -19.638 1.00 86.50 93 SER A N 1
ATOM 737 C CA . SER A 1 93 ? 4.122 -10.124 -18.478 1.00 86.50 93 SER A CA 1
ATOM 738 C C . SER A 1 93 ? 4.419 -11.603 -18.722 1.00 86.50 93 SER A C 1
ATOM 740 O O . SER A 1 93 ? 4.898 -12.269 -17.806 1.00 86.50 93 SER A O 1
ATOM 742 N N . GLN A 1 94 ? 4.107 -12.125 -19.908 1.00 86.88 94 GLN A N 1
ATOM 743 C CA . GLN A 1 94 ? 4.376 -13.518 -20.267 1.00 86.88 94 GLN A CA 1
ATOM 744 C C . GLN A 1 94 ? 5.869 -13.756 -20.482 1.00 86.88 94 GLN A C 1
ATOM 746 O O . GLN A 1 94 ? 6.423 -14.696 -19.914 1.00 86.88 94 GLN A O 1
ATOM 751 N N . LEU A 1 95 ? 6.527 -12.870 -21.232 1.00 86.25 95 LEU A N 1
ATOM 752 C CA . LEU A 1 95 ? 7.958 -12.945 -21.524 1.00 86.25 95 LEU A CA 1
ATOM 753 C C . LEU A 1 95 ? 8.799 -12.919 -20.245 1.00 86.25 95 LEU A C 1
ATOM 755 O O . LEU A 1 95 ? 9.738 -13.694 -20.095 1.00 86.25 95 LEU A O 1
ATOM 759 N N . PHE A 1 96 ? 8.401 -12.095 -19.277 1.00 82.31 96 PHE A N 1
ATOM 760 C CA . PHE A 1 96 ? 9.059 -12.007 -17.976 1.00 82.31 96 PHE A CA 1
ATOM 761 C C . PHE A 1 96 ? 8.575 -13.026 -16.947 1.00 82.31 96 PHE A C 1
ATOM 763 O O . PHE A 1 96 ? 9.052 -13.001 -15.812 1.00 82.31 96 PHE A O 1
ATOM 770 N N . LYS A 1 97 ? 7.638 -13.911 -17.317 1.00 83.88 97 LYS A N 1
ATOM 771 C CA . LYS A 1 97 ? 7.050 -14.925 -16.428 1.00 83.88 97 LYS A CA 1
ATOM 772 C C . LYS A 1 97 ? 6.562 -14.310 -15.110 1.00 83.88 97 LYS A C 1
ATOM 774 O O . LYS A 1 97 ? 6.852 -14.822 -14.032 1.00 83.88 97 LYS A O 1
ATOM 779 N N . ALA A 1 98 ? 5.863 -13.174 -15.201 1.00 82.31 98 ALA A N 1
ATOM 780 C CA . ALA A 1 98 ? 5.466 -12.394 -14.034 1.00 82.31 98 ALA A CA 1
ATOM 781 C C . ALA A 1 98 ? 4.556 -13.208 -13.101 1.00 82.31 98 ALA A C 1
ATOM 783 O O . ALA A 1 98 ? 3.445 -13.591 -13.473 1.00 82.31 98 ALA A O 1
ATOM 784 N N . GLU A 1 99 ? 5.027 -13.465 -11.881 1.00 80.19 99 GLU A N 1
ATOM 785 C CA . GLU A 1 99 ? 4.292 -14.250 -10.891 1.00 80.19 99 GLU A CA 1
ATOM 786 C C . GLU A 1 99 ? 3.242 -13.396 -10.184 1.00 80.19 99 GLU A C 1
ATOM 788 O O . GLU A 1 99 ? 3.445 -12.212 -9.916 1.00 80.19 99 GLU A O 1
ATOM 793 N N . PHE A 1 100 ? 2.119 -14.009 -9.808 1.00 77.44 100 PHE A N 1
ATOM 794 C CA . PHE A 1 100 ? 1.110 -13.309 -9.025 1.00 77.44 100 PHE A CA 1
ATOM 795 C C . PHE A 1 100 ? 1.656 -12.931 -7.641 1.00 77.44 100 PHE A C 1
ATOM 797 O O . PHE A 1 100 ? 1.896 -13.785 -6.786 1.00 77.44 100 PHE A O 1
ATOM 804 N N . VAL A 1 101 ? 1.788 -11.629 -7.387 1.00 80.19 101 VAL A N 1
ATOM 805 C CA . VAL A 1 101 ? 2.190 -11.110 -6.078 1.00 80.19 101 VAL A CA 1
ATOM 806 C C . VAL A 1 101 ? 0.953 -10.871 -5.216 1.00 80.19 101 VAL A C 1
ATOM 808 O O . VAL A 1 101 ? 0.075 -10.066 -5.540 1.00 80.19 101 VAL A O 1
ATOM 811 N N . LYS A 1 102 ? 0.889 -11.540 -4.059 1.00 84.31 102 LYS A N 1
ATOM 812 C CA . LYS A 1 102 ? -0.176 -11.311 -3.075 1.00 84.31 102 LYS A CA 1
ATOM 813 C C . LYS A 1 102 ? 0.108 -10.048 -2.261 1.00 84.31 102 LYS A C 1
ATOM 815 O O . LYS A 1 102 ? 0.881 -10.064 -1.303 1.00 84.31 102 LYS A O 1
ATOM 820 N N . TYR A 1 103 ? -0.567 -8.958 -2.611 1.00 88.06 103 TYR A N 1
ATOM 821 C CA . TYR A 1 103 ? -0.464 -7.695 -1.882 1.00 88.06 103 TYR A CA 1
ATOM 822 C C . TYR A 1 103 ? -1.343 -7.659 -0.617 1.00 88.06 103 TYR A C 1
ATOM 824 O O . TYR A 1 103 ? -2.348 -8.372 -0.530 1.00 88.06 103 TYR A O 1
ATOM 832 N N . PRO A 1 104 ? -0.997 -6.824 0.383 1.00 89.44 104 PRO A N 1
ATOM 833 C CA . PRO A 1 104 ? -1.838 -6.599 1.553 1.00 89.44 104 PRO A CA 1
ATOM 834 C C . PRO A 1 104 ? -3.224 -6.064 1.179 1.00 89.44 104 PRO A C 1
ATOM 836 O O . PRO A 1 104 ? -3.387 -5.364 0.178 1.00 89.44 104 PRO A O 1
ATOM 839 N N . ILE A 1 105 ? -4.207 -6.350 2.033 1.00 92.12 105 ILE A N 1
ATOM 840 C CA . ILE A 1 105 ? -5.585 -5.874 1.878 1.00 92.12 105 ILE A CA 1
ATOM 841 C C . ILE A 1 105 ? -5.622 -4.341 1.942 1.00 92.12 105 ILE A C 1
ATOM 843 O O . ILE A 1 105 ? -4.972 -3.721 2.788 1.00 92.12 105 ILE A O 1
ATOM 847 N N . ILE A 1 106 ? -6.398 -3.742 1.038 1.00 92.88 106 ILE A N 1
ATOM 848 C CA . ILE A 1 106 ? -6.616 -2.298 0.950 1.00 92.88 106 ILE A CA 1
ATOM 849 C C . ILE A 1 106 ? -7.705 -1.898 1.950 1.00 92.88 106 ILE A C 1
ATOM 851 O O . ILE A 1 106 ? -8.828 -2.394 1.881 1.00 92.88 106 ILE A O 1
ATOM 855 N N . TYR A 1 107 ? -7.392 -0.959 2.843 1.00 89.88 107 TYR A N 1
ATOM 856 C CA . TYR A 1 107 ? -8.389 -0.321 3.703 1.00 89.88 107 TYR A CA 1
ATOM 857 C C . TYR A 1 107 ? -8.984 0.887 2.983 1.00 89.88 107 TYR A C 1
ATOM 859 O O . TYR A 1 107 ? -8.343 1.935 2.893 1.00 89.88 107 TYR A O 1
ATOM 867 N N . TYR A 1 108 ? -10.191 0.724 2.446 1.00 93.56 108 TYR A N 1
ATOM 868 C CA . TYR A 1 108 ? -10.847 1.759 1.654 1.00 93.56 108 TYR A CA 1
ATOM 869 C C . TYR A 1 108 ? -11.213 2.994 2.500 1.00 93.56 108 TYR A C 1
ATOM 871 O O . TYR A 1 108 ? -11.626 2.841 3.652 1.00 93.56 108 TYR A O 1
ATOM 879 N N . PRO A 1 109 ? -11.047 4.213 1.955 1.00 93.25 109 PRO A N 1
ATOM 880 C CA . PRO A 1 109 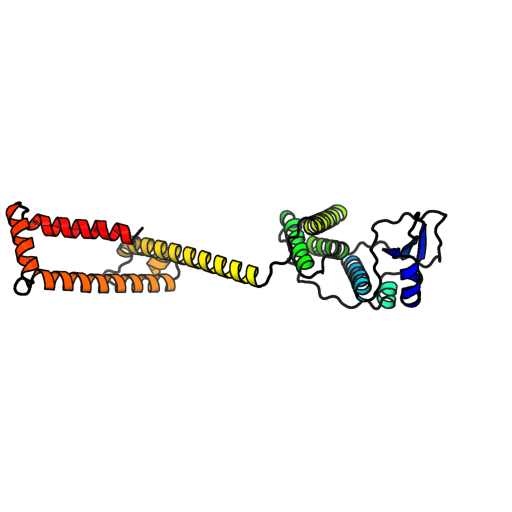? -11.447 5.443 2.631 1.00 93.25 109 PRO A CA 1
ATOM 881 C C . PRO A 1 109 ? -12.968 5.615 2.632 1.00 93.25 109 PRO A C 1
ATOM 883 O O . PRO A 1 109 ? -13.628 5.304 1.642 1.00 93.25 109 PRO A O 1
ATOM 886 N N . SER A 1 110 ? -13.512 6.186 3.709 1.00 90.94 110 SER A N 1
ATOM 887 C CA . SER A 1 110 ? -14.945 6.502 3.797 1.00 90.94 110 SER A CA 1
ATOM 888 C C . SER A 1 110 ? -15.310 7.792 3.054 1.00 90.94 110 SER A C 1
ATOM 890 O O . SER A 1 110 ? -16.456 7.984 2.658 1.00 90.94 110 SER A O 1
ATOM 892 N N . ASN A 1 111 ? -14.350 8.707 2.882 1.00 93.12 111 ASN A N 1
ATOM 893 C CA . ASN A 1 111 ? -14.538 9.992 2.207 1.00 93.12 111 ASN A CA 1
ATOM 894 C C . ASN A 1 111 ? -13.228 10.509 1.580 1.00 93.12 111 ASN A C 1
ATOM 896 O O . ASN A 1 111 ? -12.141 9.994 1.852 1.00 93.12 111 ASN A O 1
ATOM 900 N N . LYS A 1 112 ? -13.326 11.576 0.772 1.00 92.62 112 LYS A N 1
ATOM 901 C CA . LYS A 1 112 ? -12.182 12.239 0.114 1.00 92.62 112 LYS A CA 1
ATOM 902 C C . LYS A 1 112 ? -11.054 12.612 1.075 1.00 92.62 112 LYS A C 1
ATOM 904 O O . LYS A 1 112 ? -9.892 12.322 0.795 1.00 92.62 112 LYS A O 1
ATOM 909 N N . LYS A 1 113 ? -11.393 13.225 2.215 1.00 90.88 113 LYS A N 1
ATOM 910 C CA . LYS A 1 113 ? -10.413 13.709 3.205 1.00 90.88 113 LYS A CA 1
ATOM 911 C C . LYS A 1 113 ? -9.555 12.566 3.755 1.00 90.88 113 LYS A C 1
ATOM 913 O O . LYS A 1 113 ? -8.389 12.767 4.080 1.00 90.88 113 LYS A O 1
ATOM 918 N N . GLU A 1 114 ? -10.105 11.357 3.810 1.00 94.00 114 GLU A N 1
ATOM 919 C CA . GLU A 1 114 ? -9.422 10.185 4.348 1.00 94.00 114 GLU A CA 1
ATOM 920 C C . GLU A 1 114 ? -8.510 9.462 3.342 1.00 94.00 114 GLU A C 1
ATOM 922 O O . GLU A 1 114 ? -7.619 8.718 3.757 1.00 94.00 114 GLU A O 1
ATOM 927 N N . LEU A 1 115 ? -8.689 9.677 2.033 1.00 94.94 115 LEU A N 1
ATOM 928 C CA . LEU A 1 115 ? -7.983 8.925 0.987 1.00 94.94 115 LEU A CA 1
ATOM 929 C C . LEU A 1 115 ? -6.462 8.996 1.145 1.00 94.94 115 LEU A C 1
ATOM 931 O O . LEU A 1 115 ? -5.795 7.965 1.136 1.00 94.94 115 LEU A O 1
ATOM 935 N N . TYR A 1 116 ? -5.912 10.193 1.364 1.00 95.75 116 TYR A N 1
ATOM 936 C CA . TYR A 1 116 ? -4.468 10.353 1.554 1.00 95.75 116 TYR A CA 1
ATOM 937 C C . TYR A 1 116 ? -3.968 9.619 2.805 1.00 95.75 116 TYR A C 1
ATOM 939 O O . TYR A 1 116 ? -2.979 8.894 2.741 1.00 95.75 116 TYR A O 1
ATOM 947 N N . ARG A 1 117 ? -4.694 9.717 3.927 1.00 94.81 117 ARG A N 1
ATOM 948 C CA . ARG A 1 117 ? -4.344 9.008 5.167 1.00 94.81 117 ARG A CA 1
ATOM 949 C C . ARG A 1 117 ? -4.311 7.492 4.955 1.00 94.81 117 ARG A C 1
ATOM 951 O O . ARG A 1 117 ? -3.381 6.830 5.409 1.00 94.81 117 ARG A O 1
ATOM 958 N N . ARG A 1 118 ? -5.297 6.940 4.237 1.00 95.94 118 ARG A N 1
ATOM 959 C CA . ARG A 1 118 ? -5.348 5.505 3.909 1.00 95.94 118 ARG A CA 1
ATOM 960 C C . ARG A 1 118 ? -4.230 5.086 2.960 1.00 95.94 118 ARG A C 1
ATOM 962 O O . ARG A 1 118 ? -3.668 4.012 3.159 1.00 95.94 118 ARG A O 1
ATOM 969 N N . LEU A 1 119 ? -3.862 5.930 1.995 1.00 96.75 119 LEU A N 1
ATOM 970 C CA . LEU A 1 119 ? -2.700 5.692 1.134 1.00 96.75 119 LEU A CA 1
ATOM 971 C C . LEU A 1 119 ? -1.398 5.651 1.932 1.00 96.75 119 LEU A C 1
ATOM 973 O O . LEU A 1 119 ? -0.622 4.722 1.746 1.00 96.75 119 LEU A O 1
ATOM 977 N N . VAL A 1 120 ? -1.179 6.592 2.852 1.00 95.31 120 VAL A N 1
ATOM 978 C CA . VAL A 1 120 ? 0.014 6.610 3.716 1.00 95.31 120 VAL A CA 1
ATOM 979 C C . VAL A 1 120 ? 0.087 5.345 4.577 1.00 95.31 120 VAL A C 1
ATOM 981 O O . VAL A 1 120 ? 1.128 4.695 4.633 1.00 95.31 120 VAL A O 1
ATOM 984 N N . TRP A 1 121 ? -1.024 4.931 5.196 1.00 94.06 121 TRP A N 1
ATOM 985 C CA . TRP A 1 121 ? -1.072 3.685 5.974 1.00 94.06 121 TRP A CA 1
ATOM 986 C C . TRP A 1 121 ? -0.790 2.448 5.124 1.00 94.06 121 TRP A C 1
ATOM 988 O O . TRP A 1 121 ? -0.060 1.550 5.548 1.00 94.06 121 TRP A O 1
ATOM 998 N N . TYR A 1 122 ? -1.353 2.396 3.918 1.00 96.00 122 TYR A N 1
ATOM 999 C CA . TYR A 1 122 ? -1.113 1.293 3.000 1.00 96.00 122 TYR A CA 1
ATOM 1000 C C . TYR A 1 122 ? 0.348 1.251 2.540 1.00 96.00 122 TYR A C 1
ATOM 1002 O O . TYR A 1 122 ? 0.974 0.195 2.612 1.00 96.00 122 TYR A O 1
ATOM 1010 N N . ALA A 1 123 ? 0.917 2.399 2.167 1.00 95.25 123 ALA A N 1
ATOM 1011 C CA . ALA A 1 123 ? 2.321 2.542 1.802 1.00 95.25 123 ALA A CA 1
ATOM 1012 C C . ALA A 1 123 ? 3.254 2.092 2.935 1.00 95.25 123 ALA A C 1
ATOM 1014 O O . ALA A 1 123 ? 4.210 1.362 2.686 1.00 95.25 123 ALA A O 1
ATOM 1015 N N . MET A 1 124 ? 2.947 2.437 4.187 1.00 92.38 124 MET A N 1
ATOM 1016 C CA . MET A 1 124 ? 3.731 1.998 5.342 1.00 92.38 124 MET A CA 1
ATOM 1017 C C . MET A 1 124 ? 3.683 0.474 5.539 1.00 92.38 124 MET A C 1
ATOM 1019 O O . MET A 1 124 ? 4.711 -0.158 5.784 1.00 92.38 124 MET A O 1
ATOM 1023 N N . ASN A 1 125 ? 2.509 -0.145 5.371 1.00 91.50 125 ASN A N 1
ATOM 1024 C CA . ASN A 1 125 ? 2.367 -1.603 5.423 1.00 91.50 125 ASN A CA 1
ATOM 1025 C C . ASN A 1 125 ? 3.159 -2.284 4.294 1.00 91.50 125 ASN A C 1
ATOM 1027 O O . ASN A 1 125 ? 3.878 -3.252 4.538 1.00 91.50 125 ASN A O 1
ATOM 1031 N N . LEU A 1 126 ? 3.082 -1.748 3.074 1.00 92.94 126 LEU A N 1
ATOM 1032 C CA . LEU A 1 126 ? 3.873 -2.224 1.941 1.00 92.94 126 LEU A CA 1
ATOM 1033 C C . LEU A 1 126 ? 5.373 -2.110 2.216 1.00 92.94 126 LEU A C 1
ATOM 1035 O O . LEU A 1 126 ? 6.094 -3.088 2.035 1.00 92.94 126 LEU A O 1
ATOM 1039 N N . HIS A 1 127 ? 5.834 -0.961 2.711 1.00 92.06 127 HIS A N 1
ATOM 1040 C CA . HIS A 1 127 ? 7.239 -0.731 3.040 1.00 92.06 127 HIS A CA 1
ATOM 1041 C C . HIS A 1 127 ? 7.754 -1.755 4.056 1.00 92.06 127 HIS A C 1
ATOM 1043 O O . HIS A 1 127 ? 8.777 -2.391 3.824 1.00 92.06 127 HIS A O 1
ATOM 1049 N N . SER A 1 128 ? 6.979 -2.029 5.112 1.00 87.44 128 SER A N 1
ATOM 1050 C CA . SER A 1 128 ? 7.333 -3.018 6.144 1.00 87.44 128 SER A CA 1
ATOM 1051 C C . SER A 1 128 ? 7.520 -4.454 5.623 1.00 87.44 128 SER A C 1
ATOM 1053 O O . SER A 1 128 ? 8.111 -5.298 6.304 1.00 87.44 128 SER A O 1
ATOM 1055 N N . LYS A 1 129 ? 6.996 -4.737 4.424 1.00 88.00 129 LYS A N 1
ATOM 1056 C CA . LYS A 1 129 ? 7.068 -6.029 3.732 1.00 88.00 129 LYS A CA 1
ATOM 1057 C C . LYS A 1 129 ? 8.029 -6.018 2.537 1.00 88.00 129 LYS A C 1
ATOM 1059 O O . LYS A 1 129 ? 8.058 -6.992 1.795 1.00 88.00 129 LYS A O 1
ATOM 1064 N N . GLY A 1 130 ? 8.754 -4.921 2.300 1.00 87.44 130 GLY A N 1
ATOM 1065 C CA . GLY A 1 130 ? 9.553 -4.742 1.083 1.00 87.44 130 GLY A CA 1
ATOM 1066 C C . GLY A 1 130 ? 8.701 -4.686 -0.192 1.00 87.44 130 GLY A C 1
ATOM 1067 O O . GLY A 1 130 ? 9.204 -4.939 -1.283 1.00 87.44 130 GLY A O 1
ATOM 1068 N N . LEU A 1 131 ? 7.400 -4.389 -0.065 1.00 90.38 131 LEU A N 1
ATOM 1069 C CA . LEU A 1 131 ? 6.402 -4.395 -1.140 1.00 90.38 131 LEU A CA 1
ATOM 1070 C C . LEU A 1 131 ? 6.103 -3.002 -1.738 1.00 90.38 131 LEU A C 1
ATOM 1072 O O . LEU A 1 131 ? 5.211 -2.872 -2.574 1.00 90.38 131 LEU A O 1
ATOM 1076 N N . LEU A 1 132 ? 6.789 -1.945 -1.287 1.00 92.31 132 LEU A N 1
ATOM 1077 C CA . LEU A 1 132 ? 6.467 -0.567 -1.671 1.00 92.31 132 LEU A CA 1
ATOM 1078 C C . LEU A 1 132 ? 6.974 -0.223 -3.077 1.00 92.31 132 LEU A C 1
ATOM 1080 O O . LEU A 1 132 ? 8.176 -0.135 -3.304 1.00 92.31 132 LEU A O 1
ATOM 1084 N N . GLU A 1 133 ? 6.045 0.080 -3.982 1.00 92.00 133 GLU A N 1
ATOM 1085 C CA . GLU A 1 133 ? 6.321 0.542 -5.345 1.00 92.00 133 GLU A CA 1
ATOM 1086 C C . GLU A 1 133 ? 5.354 1.641 -5.770 1.00 92.00 133 GLU A C 1
ATOM 1088 O O . GLU A 1 133 ? 4.180 1.636 -5.389 1.00 92.00 133 GLU A O 1
ATOM 1093 N N . ARG A 1 134 ? 5.828 2.565 -6.613 1.00 93.06 134 ARG A N 1
ATOM 1094 C CA . ARG A 1 134 ? 5.012 3.690 -7.079 1.00 93.06 134 ARG A CA 1
ATOM 1095 C C . ARG A 1 134 ? 3.820 3.235 -7.924 1.00 93.06 134 ARG A C 1
ATOM 1097 O O . ARG A 1 134 ? 2.713 3.724 -7.722 1.00 93.06 134 ARG A O 1
ATOM 1104 N N . ASP A 1 135 ? 4.013 2.270 -8.823 1.00 93.38 135 ASP A N 1
ATOM 1105 C CA . ASP A 1 135 ? 2.929 1.768 -9.678 1.00 93.38 135 ASP A CA 1
ATOM 1106 C C . ASP A 1 135 ? 1.833 1.081 -8.852 1.00 93.38 135 ASP A C 1
ATOM 1108 O O . ASP A 1 135 ? 0.644 1.307 -9.070 1.00 93.38 135 ASP A O 1
ATOM 1112 N N . LEU A 1 136 ? 2.213 0.338 -7.809 1.00 95.12 136 LEU A N 1
ATOM 1113 C CA . LEU A 1 136 ? 1.259 -0.240 -6.865 1.00 95.12 136 LEU A CA 1
ATOM 1114 C C . LEU A 1 136 ? 0.477 0.831 -6.092 1.00 95.12 136 LEU A C 1
ATOM 1116 O O . LEU A 1 136 ? -0.726 0.676 -5.856 1.00 95.12 136 LEU A O 1
ATOM 1120 N N . MET A 1 137 ? 1.138 1.927 -5.715 1.00 97.12 137 MET A N 1
ATOM 1121 C CA . MET A 1 137 ? 0.481 3.067 -5.074 1.00 97.12 137 MET A CA 1
ATOM 1122 C C . MET A 1 137 ? -0.527 3.734 -6.013 1.00 97.12 137 MET A C 1
ATOM 1124 O O . MET A 1 137 ? -1.651 4.006 -5.588 1.00 97.12 137 MET A O 1
ATOM 1128 N N . ASN A 1 138 ? -0.186 3.911 -7.292 1.00 96.69 138 ASN A N 1
ATOM 1129 C CA . ASN A 1 138 ? -1.103 4.426 -8.313 1.00 96.69 138 ASN A CA 1
ATOM 1130 C C . ASN A 1 138 ? -2.312 3.500 -8.505 1.00 96.69 138 ASN A C 1
ATOM 1132 O O . ASN A 1 138 ? -3.456 3.957 -8.464 1.00 96.69 138 ASN A O 1
ATOM 1136 N N . ALA A 1 139 ? -2.080 2.188 -8.625 1.00 96.69 139 ALA A N 1
ATOM 1137 C CA . ALA A 1 139 ? -3.148 1.193 -8.712 1.00 96.69 139 ALA A CA 1
ATOM 1138 C C . ALA A 1 139 ? -4.093 1.260 -7.506 1.00 96.69 139 ALA A C 1
ATOM 1140 O O . ALA A 1 139 ? -5.317 1.202 -7.648 1.00 96.69 139 ALA A O 1
ATOM 1141 N N . THR A 1 140 ? -3.522 1.394 -6.310 1.00 97.06 140 THR A N 1
ATOM 1142 C CA . THR A 1 140 ? -4.277 1.438 -5.058 1.00 97.06 140 THR A CA 1
ATOM 1143 C C . THR A 1 140 ? -5.083 2.724 -4.930 1.00 97.06 140 THR A C 1
ATOM 1145 O O . THR A 1 140 ? -6.255 2.667 -4.565 1.00 97.06 140 THR A O 1
ATOM 1148 N N . ALA A 1 141 ? -4.502 3.873 -5.277 1.00 97.62 141 ALA A N 1
ATOM 1149 C CA . ALA A 1 141 ? -5.193 5.156 -5.237 1.00 97.62 141 ALA A CA 1
ATOM 1150 C C . ALA A 1 141 ? -6.388 5.199 -6.188 1.00 97.62 141 ALA A C 1
ATOM 1152 O O . ALA A 1 141 ? -7.457 5.647 -5.781 1.00 97.62 141 ALA A O 1
ATOM 1153 N N . LEU A 1 142 ? -6.244 4.665 -7.404 1.00 97.56 142 LEU A N 1
ATOM 1154 C CA . LEU A 1 142 ? -7.353 4.548 -8.350 1.00 97.56 142 LEU A CA 1
ATOM 1155 C C . LEU A 1 142 ? -8.467 3.645 -7.796 1.00 97.56 142 LEU A C 1
ATOM 1157 O O . LEU A 1 142 ? -9.614 4.078 -7.730 1.00 97.56 142 LEU A O 1
ATOM 1161 N N . LYS A 1 143 ? -8.130 2.455 -7.271 1.00 96.62 143 LYS A N 1
ATOM 1162 C CA . LYS A 1 143 ? -9.114 1.559 -6.627 1.00 96.62 143 LYS A CA 1
ATOM 1163 C C . LYS A 1 143 ? -9.830 2.213 -5.446 1.00 96.62 143 LYS A C 1
ATOM 1165 O O . LYS A 1 143 ? -11.030 2.019 -5.274 1.00 96.62 143 LYS A O 1
ATOM 1170 N N . MET A 1 144 ? -9.101 2.953 -4.609 1.00 96.69 144 MET A N 1
ATOM 1171 C CA . MET A 1 144 ? -9.679 3.679 -3.477 1.00 96.69 144 MET A CA 1
ATOM 1172 C C . MET A 1 144 ? -10.615 4.793 -3.950 1.00 96.69 144 MET A C 1
ATOM 1174 O O . MET A 1 144 ? -11.718 4.918 -3.424 1.00 96.69 144 MET A O 1
ATOM 1178 N N . ASN A 1 145 ? -10.194 5.574 -4.947 1.00 96.81 145 ASN A N 1
ATOM 1179 C CA . ASN A 1 145 ? -10.974 6.676 -5.501 1.00 96.81 145 ASN A CA 1
ATOM 1180 C C . ASN A 1 145 ? -12.256 6.181 -6.188 1.00 96.81 145 ASN A C 1
ATOM 1182 O O . ASN A 1 145 ? -13.299 6.811 -6.058 1.00 96.81 145 ASN A O 1
ATOM 1186 N N . ASP A 1 146 ? -12.217 5.015 -6.836 1.00 95.25 146 ASP A N 1
ATOM 1187 C CA . ASP A 1 146 ? -13.390 4.412 -7.477 1.00 95.25 146 ASP A CA 1
ATOM 1188 C C . ASP A 1 146 ? -14.520 4.066 -6.504 1.00 95.25 146 ASP A C 1
ATOM 1190 O O . ASP A 1 146 ? -15.680 4.025 -6.918 1.00 95.25 146 ASP A O 1
ATOM 1194 N N . LYS A 1 147 ? -14.200 3.845 -5.222 1.00 94.19 147 LYS A N 1
ATOM 1195 C CA . LYS A 1 147 ? -15.171 3.547 -4.158 1.00 94.19 147 LYS A CA 1
ATOM 1196 C C . LYS A 1 147 ? -15.761 4.789 -3.488 1.00 94.19 147 LYS A C 1
ATOM 1198 O O . LYS A 1 147 ? -16.700 4.654 -2.708 1.00 94.19 147 LYS A O 1
ATOM 1203 N N . LEU A 1 148 ? -15.239 5.981 -3.772 1.00 93.50 148 LEU A N 1
ATOM 1204 C CA . LEU A 1 148 ? -15.765 7.225 -3.218 1.00 93.50 148 LEU A CA 1
ATOM 1205 C C . LEU A 1 148 ? -16.968 7.719 -4.030 1.00 93.50 148 LEU A C 1
ATOM 1207 O O . LEU A 1 148 ? -16.965 7.643 -5.259 1.00 93.50 148 LEU A O 1
ATOM 1211 N N . LYS A 1 149 ? -17.976 8.270 -3.337 1.00 90.25 149 LYS A N 1
ATOM 1212 C CA . LYS A 1 149 ? -19.091 8.990 -3.979 1.00 90.25 149 LYS A CA 1
ATOM 1213 C C . LYS A 1 149 ? -18.578 10.259 -4.660 1.00 90.25 149 LYS A C 1
ATOM 1215 O O . LYS A 1 149 ? -18.732 10.428 -5.863 1.00 90.25 149 LYS A O 1
ATOM 1220 N N . ASP A 1 150 ? -17.861 11.082 -3.898 1.00 91.56 150 ASP A N 1
ATOM 1221 C CA . ASP A 1 150 ? -17.152 12.239 -4.428 1.00 91.56 150 ASP A CA 1
ATOM 1222 C C . ASP A 1 150 ? -15.739 11.815 -4.816 1.00 91.56 150 ASP A C 1
ATOM 1224 O O . ASP A 1 150 ? -14.892 11.604 -3.950 1.00 91.56 150 ASP A O 1
ATOM 1228 N N . LYS A 1 151 ? -15.450 11.708 -6.112 1.00 93.06 151 LYS A N 1
ATOM 1229 C CA . LYS A 1 151 ? -14.137 11.264 -6.608 1.00 93.06 151 LYS A CA 1
ATOM 1230 C C . LYS A 1 151 ? -13.179 12.432 -6.826 1.00 93.06 151 LYS A C 1
ATOM 1232 O O . LYS A 1 151 ? -13.603 13.538 -7.167 1.00 93.06 151 LYS A O 1
ATOM 1237 N N . TYR A 1 152 ? -11.889 12.216 -6.590 1.00 94.19 152 TYR A N 1
ATOM 1238 C CA . TYR A 1 152 ? -10.836 13.096 -7.103 1.00 94.19 152 TYR A CA 1
ATOM 1239 C C . TYR A 1 152 ? -10.697 12.909 -8.612 1.00 94.19 152 TYR A C 1
ATOM 1241 O O . TYR A 1 152 ? -10.999 11.832 -9.135 1.00 94.19 152 TYR A O 1
ATOM 1249 N N . ASN A 1 153 ? -10.203 13.934 -9.309 1.00 96.00 153 ASN A N 1
ATOM 1250 C CA . ASN A 1 153 ? -9.834 13.766 -10.711 1.00 96.00 153 ASN A CA 1
ATOM 1251 C C . ASN A 1 153 ? -8.622 12.816 -10.838 1.00 96.00 153 ASN A C 1
ATOM 1253 O O . ASN A 1 153 ? -7.909 12.531 -9.867 1.00 96.00 153 ASN A O 1
ATOM 1257 N N . TYR A 1 154 ? -8.395 12.295 -12.044 1.00 94.88 154 TYR A N 1
ATOM 1258 C CA . TYR A 1 154 ? -7.341 11.310 -12.299 1.00 94.88 154 TYR A CA 1
ATOM 1259 C C . TYR A 1 154 ? -5.946 11.822 -11.900 1.00 94.88 154 TYR A C 1
ATOM 1261 O O . TYR A 1 154 ? -5.232 11.161 -11.144 1.00 94.88 154 TYR A O 1
ATOM 1269 N N . LYS A 1 155 ? -5.583 13.034 -12.342 1.00 95.62 155 LYS A N 1
ATOM 1270 C CA . LYS A 1 155 ? -4.267 13.639 -12.078 1.00 95.62 155 LYS A CA 1
ATOM 1271 C C . LYS A 1 155 ? -4.021 13.854 -10.581 1.00 95.62 155 LYS A C 1
ATOM 1273 O O . LYS A 1 155 ? -2.948 13.526 -10.082 1.00 95.62 155 LYS A O 1
ATOM 1278 N N . GLU A 1 156 ? -5.012 14.349 -9.844 1.00 96.31 156 GLU A N 1
ATOM 1279 C CA . GLU A 1 156 ? -4.948 14.532 -8.390 1.00 96.31 156 GLU A CA 1
ATOM 1280 C C . GLU A 1 156 ? -4.829 13.206 -7.648 1.00 96.31 156 GLU A C 1
ATOM 1282 O O . GLU A 1 156 ? -4.088 13.118 -6.668 1.00 96.31 156 GLU A O 1
ATOM 1287 N N . THR A 1 157 ? -5.530 12.172 -8.116 1.00 96.50 157 THR A N 1
ATOM 1288 C CA . THR A 1 157 ? -5.460 10.830 -7.526 1.00 96.50 157 THR A CA 1
ATOM 1289 C C . THR A 1 157 ? -4.040 10.278 -7.620 1.00 96.50 157 THR A C 1
ATOM 1291 O O . THR A 1 157 ? -3.482 9.847 -6.609 1.00 96.50 157 THR A O 1
ATOM 1294 N N . LEU A 1 158 ? -3.419 10.367 -8.801 1.00 96.31 158 LEU A N 1
ATOM 1295 C CA . LEU A 1 158 ? -2.029 9.953 -8.994 1.00 96.31 158 LEU A CA 1
ATOM 1296 C C . LEU A 1 158 ? -1.045 10.832 -8.217 1.00 96.31 158 LEU A C 1
ATOM 1298 O O . LEU A 1 158 ? -0.120 10.314 -7.600 1.00 96.31 158 LEU A O 1
ATOM 1302 N N . LYS A 1 159 ? -1.265 12.152 -8.167 1.00 96.69 159 LYS A N 1
ATOM 1303 C CA . LYS A 1 159 ? -0.429 13.059 -7.366 1.00 96.69 159 LYS A CA 1
ATOM 1304 C C . LYS A 1 159 ? -0.420 12.640 -5.895 1.00 96.69 159 LYS A C 1
ATOM 1306 O O . LYS A 1 159 ? 0.647 12.534 -5.305 1.00 96.69 159 LYS A O 1
ATOM 1311 N N . LYS A 1 160 ? -1.586 12.328 -5.318 1.00 96.62 160 LYS A N 1
ATOM 1312 C CA . LYS A 1 160 ? -1.697 11.842 -3.930 1.00 96.62 160 LYS A CA 1
ATOM 1313 C C . LYS A 1 160 ? -0.985 10.509 -3.715 1.00 96.62 160 LYS A C 1
ATOM 1315 O O . LYS A 1 160 ? -0.362 10.332 -2.671 1.00 96.62 160 LYS A O 1
ATOM 1320 N N . ALA A 1 161 ? -1.069 9.596 -4.682 1.00 97.12 161 ALA A N 1
ATOM 1321 C CA . ALA A 1 161 ? -0.351 8.326 -4.644 1.00 97.12 161 ALA A CA 1
ATOM 1322 C C . ALA A 1 161 ? 1.169 8.537 -4.614 1.00 97.12 161 ALA A C 1
ATOM 1324 O O . ALA A 1 161 ? 1.838 8.000 -3.732 1.00 97.12 161 ALA A O 1
ATOM 1325 N N . SER A 1 162 ? 1.693 9.375 -5.515 1.00 95.44 162 SER A N 1
ATOM 1326 C CA . SER A 1 162 ? 3.111 9.742 -5.562 1.00 95.44 162 SER A CA 1
ATOM 1327 C C . SER A 1 162 ? 3.564 10.428 -4.275 1.00 95.44 162 SER A C 1
ATOM 1329 O O . SER A 1 162 ? 4.574 10.032 -3.705 1.00 95.44 162 SER A O 1
ATOM 1331 N N . THR A 1 163 ? 2.800 11.397 -3.757 1.00 96.25 163 THR A N 1
ATOM 1332 C CA . THR A 1 163 ? 3.125 12.063 -2.485 1.00 96.25 163 THR A CA 1
ATOM 1333 C C . THR A 1 163 ? 3.205 11.063 -1.331 1.00 96.25 163 THR A C 1
ATOM 1335 O O . THR A 1 163 ? 4.164 11.100 -0.569 1.00 96.25 163 THR A O 1
ATOM 1338 N N . ALA A 1 164 ? 2.252 10.132 -1.217 1.00 96.50 164 ALA A N 1
ATOM 1339 C CA . ALA A 1 164 ? 2.289 9.104 -0.176 1.00 96.50 164 ALA A CA 1
ATOM 1340 C C . ALA A 1 164 ? 3.478 8.138 -0.346 1.00 96.50 164 ALA A C 1
ATOM 1342 O O . ALA A 1 164 ? 4.085 7.737 0.647 1.00 96.50 164 ALA A O 1
ATOM 1343 N N . TYR A 1 165 ? 3.819 7.780 -1.589 1.00 96.38 165 TYR A N 1
ATOM 1344 C CA . TYR A 1 165 ? 4.978 6.943 -1.905 1.00 96.38 165 TYR A CA 1
ATOM 1345 C C . TYR A 1 165 ? 6.290 7.589 -1.441 1.00 96.38 165 TYR A C 1
ATOM 1347 O O . TYR A 1 165 ? 7.017 6.969 -0.666 1.00 96.38 165 TYR A O 1
ATOM 1355 N N . TYR A 1 166 ? 6.572 8.825 -1.868 1.00 94.94 166 TYR A N 1
ATOM 1356 C CA . TYR A 1 166 ? 7.811 9.523 -1.502 1.00 94.94 166 TYR A CA 1
ATOM 1357 C C . TYR A 1 166 ? 7.866 9.832 -0.006 1.00 94.94 166 TYR A C 1
ATOM 1359 O O . TYR A 1 166 ? 8.883 9.560 0.623 1.00 94.94 166 TYR A O 1
ATOM 1367 N N . TYR A 1 167 ? 6.743 10.251 0.592 1.00 94.88 167 TYR A N 1
ATOM 1368 C CA . TYR A 1 167 ? 6.659 10.472 2.036 1.00 94.88 167 TYR A CA 1
ATOM 1369 C C . TYR A 1 167 ? 7.112 9.241 2.829 1.00 94.88 167 TYR A C 1
ATOM 1371 O O . TYR A 1 167 ? 7.954 9.358 3.715 1.00 94.88 167 TYR A O 1
ATOM 1379 N N . ILE A 1 168 ? 6.607 8.047 2.495 1.00 94.94 168 ILE A N 1
ATOM 1380 C CA . ILE A 1 168 ? 7.032 6.814 3.170 1.00 94.94 168 ILE A CA 1
ATOM 1381 C C . ILE A 1 168 ? 8.465 6.429 2.795 1.00 94.94 168 ILE A C 1
ATOM 1383 O O . ILE A 1 168 ? 9.202 6.010 3.677 1.00 94.94 168 ILE A O 1
ATOM 1387 N N . LYS A 1 169 ? 8.889 6.580 1.536 1.00 90.31 169 LYS A N 1
ATOM 1388 C CA . LYS A 1 169 ? 10.267 6.263 1.122 1.00 90.31 169 LYS A CA 1
ATOM 1389 C C . LYS A 1 169 ? 11.309 7.068 1.912 1.00 90.31 169 LYS A C 1
ATOM 1391 O O . LYS A 1 169 ? 12.349 6.519 2.249 1.00 90.31 169 LYS A O 1
ATOM 1396 N N . GLU A 1 170 ? 11.008 8.327 2.223 1.00 90.06 170 GLU A N 1
ATOM 1397 C CA . GLU A 1 170 ? 11.903 9.248 2.936 1.00 90.06 170 GLU A CA 1
ATOM 1398 C C . GLU A 1 170 ? 11.774 9.170 4.466 1.00 90.06 170 GLU A C 1
ATOM 1400 O O . GLU A 1 170 ? 12.756 9.368 5.173 1.00 90.06 170 GLU A O 1
ATOM 1405 N N . ASN A 1 171 ? 10.577 8.884 4.996 1.00 88.38 171 ASN A N 1
ATOM 1406 C CA . ASN A 1 171 ? 10.287 9.002 6.435 1.00 88.38 171 ASN A CA 1
ATOM 1407 C C . ASN A 1 171 ? 10.035 7.662 7.142 1.00 88.38 171 ASN A C 1
ATOM 1409 O O . ASN A 1 171 ? 9.814 7.640 8.360 1.00 88.38 171 ASN A O 1
ATOM 14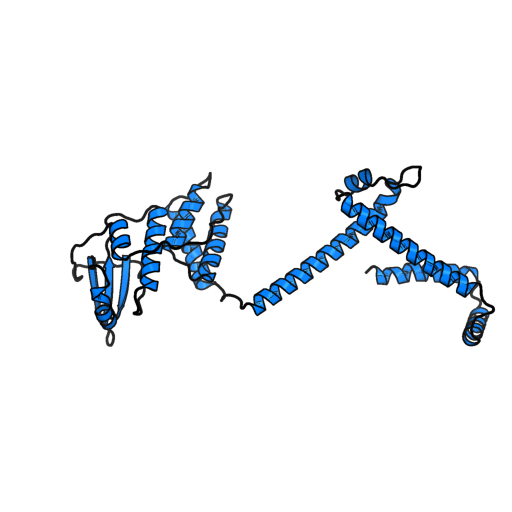13 N N . ALA A 1 172 ? 9.994 6.539 6.420 1.00 81.31 172 ALA A N 1
ATOM 1414 C CA . ALA A 1 172 ? 9.743 5.253 7.049 1.00 81.31 172 ALA A CA 1
ATOM 1415 C C . ALA A 1 172 ? 10.888 4.879 7.988 1.00 81.31 172 ALA A C 1
ATOM 1417 O O . ALA A 1 172 ? 12.042 4.731 7.592 1.00 81.31 172 ALA A O 1
ATOM 1418 N N . ARG A 1 173 ? 10.536 4.684 9.258 1.00 72.81 173 ARG A N 1
ATOM 1419 C CA . ARG A 1 173 ? 11.460 4.131 10.240 1.00 72.81 173 ARG A CA 1
ATOM 1420 C C . ARG A 1 173 ? 11.706 2.652 9.935 1.00 72.81 173 ARG A C 1
ATOM 1422 O O . ARG A 1 173 ? 10.772 1.971 9.493 1.00 72.81 173 ARG A O 1
ATOM 1429 N N . PRO A 1 174 ? 12.917 2.144 10.216 1.00 67.12 174 PRO A N 1
ATOM 1430 C CA . PRO A 1 174 ? 13.203 0.725 10.096 1.00 67.12 174 PRO A CA 1
ATOM 1431 C C . PRO A 1 174 ? 12.192 -0.098 10.899 1.00 67.12 174 PRO A C 1
ATOM 1433 O O . PRO A 1 174 ? 11.644 0.345 11.915 1.00 67.12 174 PRO A O 1
ATOM 1436 N N . LYS A 1 175 ? 11.908 -1.302 10.398 1.00 66.56 175 LYS A N 1
ATOM 1437 C CA . LYS A 1 175 ? 11.002 -2.244 11.051 1.00 66.56 175 LYS A CA 1
ATOM 1438 C C . LYS A 1 175 ? 11.501 -2.495 12.473 1.00 66.56 175 LYS A C 1
ATOM 1440 O O . LYS A 1 175 ? 12.636 -2.923 12.648 1.00 66.56 175 LYS A O 1
ATOM 1445 N N . LEU A 1 176 ? 10.636 -2.240 13.453 1.00 66.81 176 LEU A N 1
ATOM 1446 C CA . LEU A 1 176 ? 10.944 -2.508 14.855 1.00 66.81 176 LEU A CA 1
ATOM 1447 C C . LEU A 1 176 ? 11.335 -3.979 15.023 1.00 66.81 176 LEU A C 1
ATOM 1449 O O . LEU A 1 176 ? 10.679 -4.865 14.456 1.00 66.81 176 LEU A O 1
ATOM 1453 N N . ASN A 1 177 ? 12.374 -4.240 15.812 1.00 76.00 177 ASN A N 1
ATOM 1454 C CA . ASN A 1 177 ? 12.742 -5.611 16.152 1.00 76.00 177 ASN A CA 1
ATOM 1455 C C . ASN A 1 177 ? 11.620 -6.253 17.000 1.00 76.00 177 ASN A C 1
ATOM 1457 O O . ASN A 1 177 ? 10.839 -5.565 17.662 1.00 76.00 177 ASN A O 1
ATOM 1461 N N . LYS A 1 178 ? 11.522 -7.588 16.995 1.00 74.38 178 LYS A N 1
ATOM 1462 C CA . LYS A 1 178 ? 10.554 -8.358 17.795 1.00 74.38 178 LYS A CA 1
ATOM 1463 C C . LYS A 1 178 ? 10.570 -7.956 19.273 1.00 74.38 178 LYS A C 1
ATOM 1465 O O . LYS A 1 178 ? 9.506 -7.889 19.891 1.00 74.38 178 LYS A O 1
ATOM 1470 N N . ASP A 1 179 ? 11.740 -7.633 19.812 1.00 76.88 179 ASP A N 1
ATOM 1471 C CA . ASP A 1 179 ? 11.898 -7.218 21.209 1.00 76.88 179 ASP A CA 1
ATOM 1472 C C . ASP A 1 179 ? 11.253 -5.853 21.478 1.00 76.88 179 ASP A C 1
ATOM 1474 O O . ASP A 1 179 ? 10.530 -5.685 22.460 1.00 76.88 179 ASP A O 1
ATOM 1478 N N . GLU A 1 180 ? 11.398 -4.902 20.552 1.00 78.19 180 GLU A N 1
ATOM 1479 C CA . GLU A 1 180 ? 10.754 -3.586 20.633 1.00 78.19 180 GLU A CA 1
ATOM 1480 C C . GLU A 1 180 ? 9.235 -3.681 20.475 1.00 78.19 180 GLU A C 1
ATOM 1482 O O . GLU A 1 180 ? 8.488 -2.999 21.180 1.00 78.19 180 GLU A O 1
ATOM 1487 N N . VAL A 1 181 ? 8.752 -4.549 19.579 1.00 79.31 181 VAL A N 1
ATOM 1488 C CA . VAL A 1 181 ? 7.313 -4.822 19.438 1.00 79.31 181 VAL A CA 1
ATOM 1489 C C . VAL A 1 181 ? 6.759 -5.392 20.742 1.00 79.31 181 VAL A C 1
ATOM 1491 O O . VAL A 1 181 ? 5.715 -4.945 21.217 1.00 79.31 181 VAL A O 1
ATOM 1494 N N . THR A 1 182 ? 7.472 -6.337 21.352 1.00 79.19 182 THR A N 1
ATOM 1495 C CA . THR A 1 182 ? 7.071 -6.963 22.617 1.00 79.19 182 THR A CA 1
ATOM 1496 C C . THR A 1 182 ? 7.067 -5.954 23.763 1.00 79.19 182 THR A C 1
ATOM 1498 O O . THR A 1 182 ? 6.107 -5.923 24.534 1.00 79.19 182 THR A O 1
ATOM 1501 N N . MET A 1 183 ? 8.082 -5.088 23.855 1.00 79.69 183 MET A N 1
ATOM 1502 C CA . MET A 1 183 ? 8.111 -3.990 24.828 1.00 79.69 183 MET A CA 1
ATOM 1503 C C . MET A 1 183 ? 6.924 -3.041 24.645 1.00 79.69 183 MET A C 1
ATOM 1505 O O . MET A 1 183 ? 6.163 -2.835 25.586 1.00 79.69 183 MET A O 1
ATOM 1509 N N . ARG A 1 184 ? 6.663 -2.565 23.422 1.00 78.44 184 ARG A N 1
ATOM 1510 C CA . ARG A 1 184 ? 5.528 -1.661 23.162 1.00 78.44 184 ARG A CA 1
ATOM 1511 C C . ARG A 1 184 ? 4.170 -2.302 23.441 1.00 78.44 184 ARG A C 1
ATOM 1513 O O . ARG A 1 184 ? 3.256 -1.623 23.904 1.00 78.44 184 ARG A O 1
ATOM 1520 N N . LEU A 1 185 ? 4.013 -3.601 23.182 1.00 80.06 185 LEU A N 1
ATOM 1521 C CA . LEU A 1 185 ? 2.796 -4.335 23.539 1.00 80.06 185 LEU A CA 1
ATOM 1522 C C . LEU A 1 185 ? 2.628 -4.464 25.057 1.00 80.06 185 LEU A C 1
ATOM 1524 O O . LEU A 1 185 ? 1.504 -4.329 25.546 1.00 80.06 185 LEU A O 1
ATOM 1528 N N . LYS A 1 186 ? 3.720 -4.687 25.803 1.00 83.44 186 LYS A N 1
ATOM 1529 C CA . LYS A 1 186 ? 3.709 -4.682 27.274 1.00 83.44 186 LYS A CA 1
ATOM 1530 C C . LYS A 1 186 ? 3.322 -3.307 27.814 1.00 83.44 186 LYS A C 1
ATOM 1532 O O . LYS A 1 186 ? 2.447 -3.237 28.674 1.00 83.44 186 LYS A O 1
ATOM 1537 N N . ASP A 1 187 ? 3.878 -2.232 27.265 1.00 81.25 187 ASP A N 1
ATOM 1538 C CA . ASP A 1 187 ? 3.552 -0.862 27.679 1.00 81.25 187 ASP A CA 1
ATOM 1539 C C . ASP A 1 187 ? 2.093 -0.513 27.371 1.00 81.25 187 ASP A C 1
ATOM 1541 O O . ASP A 1 187 ? 1.362 -0.050 28.246 1.00 81.25 187 ASP A O 1
ATOM 1545 N N . GLY A 1 188 ? 1.601 -0.856 26.177 1.00 78.56 188 GLY A N 1
ATOM 1546 C CA . GLY A 1 188 ? 0.180 -0.722 25.843 1.00 78.56 188 GLY A CA 1
ATOM 1547 C C . GLY A 1 188 ? -0.732 -1.600 26.711 1.00 78.56 188 GLY A C 1
ATOM 1548 O O . GLY A 1 188 ? -1.879 -1.244 26.985 1.00 78.56 188 GLY A O 1
ATOM 1549 N N . GLY A 1 189 ? -0.247 -2.757 27.169 1.00 80.62 189 GLY A N 1
ATOM 1550 C CA . GLY A 1 189 ? -0.915 -3.596 28.165 1.00 80.62 189 GLY A CA 1
ATOM 1551 C C . GLY A 1 189 ? -1.034 -2.906 29.523 1.00 80.62 189 GLY A C 1
ATOM 1552 O O . GLY A 1 189 ? -2.131 -2.859 30.078 1.00 80.62 189 GLY A O 1
ATOM 1553 N N . LYS A 1 190 ? 0.060 -2.315 30.019 1.00 82.50 190 LYS A N 1
ATOM 1554 C CA . LYS A 1 190 ? 0.091 -1.554 31.278 1.00 82.50 190 LYS A CA 1
ATOM 1555 C C . LYS A 1 190 ? -0.846 -0.349 31.237 1.00 82.50 190 LYS A C 1
ATOM 1557 O O . LYS A 1 190 ? -1.652 -0.197 32.148 1.00 82.50 190 LYS A O 1
ATOM 1562 N N . ILE A 1 191 ? -0.810 0.439 30.159 1.00 80.88 191 ILE A N 1
ATOM 1563 C CA . ILE A 1 191 ? -1.676 1.619 29.984 1.00 80.88 191 ILE A CA 1
ATOM 1564 C C . ILE A 1 191 ? -3.155 1.217 29.989 1.00 80.88 191 ILE A C 1
ATOM 1566 O O . ILE A 1 191 ? -3.944 1.788 30.735 1.00 80.88 191 ILE A O 1
ATOM 1570 N N . ARG A 1 192 ? -3.537 0.186 29.220 1.00 79.69 192 ARG A N 1
ATOM 1571 C CA . ARG A 1 192 ? -4.922 -0.326 29.224 1.00 79.69 192 ARG A CA 1
ATOM 1572 C C . ARG A 1 192 ? -5.333 -0.880 30.586 1.00 79.69 192 ARG A C 1
ATOM 1574 O O . ARG A 1 192 ? -6.495 -0.769 30.961 1.00 79.69 192 ARG A O 1
ATOM 1581 N N . GLY A 1 193 ? -4.399 -1.501 31.304 1.00 81.75 193 GLY A N 1
ATOM 1582 C CA . GLY A 1 193 ? -4.616 -1.975 32.667 1.00 81.75 193 GLY A CA 1
ATOM 1583 C C . GLY A 1 193 ? -4.912 -0.829 33.632 1.00 81.75 193 GLY A C 1
ATOM 1584 O 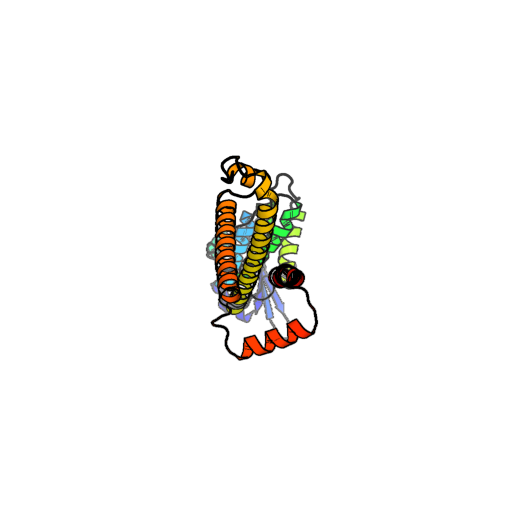O . GLY A 1 193 ? -5.891 -0.913 34.366 1.00 81.75 193 GLY A O 1
ATOM 1585 N N . ALA A 1 194 ? -4.112 0.240 33.592 1.00 83.38 194 ALA A N 1
ATOM 1586 C CA . ALA A 1 194 ? -4.312 1.443 34.400 1.00 83.38 194 ALA A CA 1
ATOM 1587 C C . ALA A 1 194 ? -5.656 2.114 34.087 1.00 83.38 194 ALA A C 1
ATOM 1589 O O . ALA A 1 194 ? -6.493 2.225 34.972 1.00 83.38 194 ALA A O 1
ATOM 1590 N N . GLN A 1 195 ? -5.939 2.387 32.808 1.00 84.19 195 GLN A N 1
ATOM 1591 C CA . GLN A 1 195 ? -7.210 2.988 32.383 1.00 84.19 195 GLN A CA 1
ATOM 1592 C C . GLN A 1 195 ? -8.433 2.192 32.855 1.00 84.19 195 GLN A C 1
ATOM 1594 O O . GLN A 1 195 ? -9.410 2.773 33.313 1.00 84.19 195 GLN A O 1
ATOM 1599 N N . ARG A 1 196 ? -8.380 0.854 32.788 1.00 83.19 196 ARG A N 1
ATOM 1600 C CA . ARG A 1 196 ? -9.470 0.000 33.285 1.00 83.19 196 ARG A CA 1
ATOM 1601 C C . ARG A 1 196 ? -9.624 0.050 34.802 1.00 83.19 196 ARG A C 1
ATOM 1603 O O . ARG A 1 196 ? -10.747 -0.079 35.280 1.00 83.19 196 ARG A O 1
ATOM 1610 N N . LYS A 1 197 ? -8.527 0.176 35.557 1.00 84.69 197 LYS A N 1
ATOM 1611 C CA . LYS A 1 197 ? -8.584 0.337 37.017 1.00 84.69 197 LYS A CA 1
ATOM 1612 C C . LYS A 1 197 ? -9.219 1.675 37.380 1.00 84.69 197 LYS A C 1
ATOM 1614 O O . LYS A 1 197 ? -10.136 1.681 38.195 1.00 84.69 197 LYS A O 1
ATOM 1619 N N . ASP A 1 198 ? -8.805 2.749 36.717 1.00 85.56 198 ASP A N 1
ATOM 1620 C CA . ASP A 1 198 ? -9.332 4.097 36.945 1.00 85.56 198 ASP A CA 1
ATOM 1621 C C . ASP A 1 198 ? -10.823 4.166 36.590 1.00 85.56 198 ASP A C 1
ATOM 1623 O O . ASP A 1 198 ? -11.644 4.607 37.392 1.00 85.56 198 ASP A O 1
ATOM 1627 N N . GLU A 1 199 ? -11.205 3.625 35.429 1.00 86.88 199 GLU A N 1
ATOM 1628 C CA . GLU A 1 199 ? -12.604 3.519 35.006 1.00 86.88 199 GLU A CA 1
ATOM 1629 C C . GLU A 1 199 ? -13.428 2.674 35.993 1.00 86.88 199 GLU A C 1
ATOM 1631 O O . GLU A 1 199 ? -14.568 3.009 36.319 1.00 86.88 199 GLU A O 1
ATOM 1636 N N . HIS A 1 200 ? -12.866 1.576 36.508 1.00 85.19 200 HIS A N 1
ATOM 1637 C CA . HIS A 1 200 ? -13.543 0.757 37.509 1.00 85.19 200 HIS A CA 1
ATOM 1638 C C . HIS A 1 200 ? -13.736 1.505 38.834 1.00 85.19 200 HIS A C 1
ATOM 1640 O O . HIS A 1 200 ? -14.836 1.461 39.382 1.00 85.19 200 HIS A O 1
ATOM 1646 N N . ALA A 1 201 ? -12.719 2.220 39.322 1.00 84.94 201 ALA A N 1
ATOM 1647 C CA . ALA A 1 201 ? -12.798 3.024 40.541 1.00 84.94 201 ALA A CA 1
ATOM 1648 C C . ALA A 1 201 ? -13.843 4.146 40.417 1.00 84.94 201 ALA A C 1
ATOM 1650 O O . ALA A 1 201 ? -14.708 4.285 41.284 1.00 84.94 201 ALA A O 1
ATOM 1651 N N . GLN A 1 202 ? -13.851 4.868 39.293 1.00 90.19 202 GLN A N 1
ATOM 1652 C CA . GLN A 1 202 ? -14.870 5.879 38.993 1.00 90.19 202 GLN A CA 1
ATOM 1653 C C . GLN A 1 202 ? -16.276 5.272 38.948 1.00 90.19 202 GLN A C 1
ATOM 1655 O O . GLN A 1 202 ? -17.219 5.824 39.514 1.00 90.19 202 GLN A O 1
ATOM 1660 N N . ASN A 1 203 ? -16.433 4.104 38.321 1.00 88.19 203 ASN A N 1
ATOM 1661 C CA . ASN A 1 203 ? -17.720 3.415 38.272 1.00 88.19 203 ASN A CA 1
ATOM 1662 C C . ASN A 1 203 ? -18.180 2.931 39.656 1.00 88.19 203 ASN A C 1
ATOM 1664 O O . ASN A 1 203 ? -19.376 2.985 39.935 1.00 88.19 203 ASN A O 1
ATOM 1668 N N . ILE A 1 204 ? -17.268 2.501 40.538 1.00 86.75 204 ILE A N 1
ATOM 1669 C CA . ILE A 1 204 ? -17.597 2.196 41.939 1.00 86.75 204 ILE A CA 1
ATOM 1670 C C . ILE A 1 204 ? -18.143 3.446 42.631 1.00 86.75 204 ILE A C 1
ATOM 1672 O O . ILE A 1 204 ? -19.184 3.359 43.278 1.00 86.75 204 ILE A O 1
ATOM 1676 N N . GLN A 1 205 ? -17.483 4.596 42.478 1.00 86.00 205 GLN A N 1
ATOM 1677 C CA . GLN A 1 205 ? -17.909 5.846 43.110 1.00 86.00 205 GLN A CA 1
ATOM 1678 C C . GLN A 1 205 ? -19.299 6.286 42.629 1.00 86.00 205 GLN A C 1
ATOM 1680 O O . GLN A 1 205 ? -20.198 6.501 43.440 1.00 86.00 205 GLN A O 1
ATOM 1685 N N . ARG A 1 206 ? -19.524 6.281 41.310 1.00 88.81 206 ARG A N 1
ATOM 1686 C CA . ARG A 1 206 ? -20.831 6.593 40.708 1.00 88.81 206 ARG A CA 1
ATOM 1687 C C . ARG A 1 206 ? -21.933 5.648 41.184 1.00 88.81 206 ARG A C 1
ATOM 1689 O O . ARG A 1 206 ? -23.065 6.071 41.405 1.00 88.81 206 ARG A O 1
ATOM 1696 N N . VAL A 1 207 ? -21.613 4.362 41.349 1.00 86.12 207 VAL A N 1
ATOM 1697 C CA . VAL A 1 207 ? -22.552 3.383 41.909 1.00 86.12 207 VAL A CA 1
ATOM 1698 C C . VAL A 1 207 ? -22.831 3.674 43.377 1.00 86.12 207 VAL A C 1
ATOM 1700 O O . VAL A 1 207 ? -23.999 3.656 43.738 1.00 86.12 207 VAL A O 1
ATOM 1703 N N . LYS A 1 208 ? -21.820 3.968 44.207 1.00 83.19 208 LYS A N 1
ATOM 1704 C CA . LYS A 1 208 ? -22.006 4.315 45.629 1.00 83.19 208 LYS A CA 1
ATOM 1705 C C . LYS A 1 208 ? -22.952 5.503 45.808 1.00 83.19 208 LYS A C 1
ATOM 1707 O O . LYS A 1 208 ? -23.845 5.429 46.643 1.00 83.19 208 LYS A O 1
ATOM 1712 N N . GLU A 1 209 ? -22.782 6.552 45.009 1.00 85.00 209 GLU A N 1
ATOM 1713 C CA . GLU A 1 209 ? -23.595 7.775 45.071 1.00 85.00 209 GLU A CA 1
ATOM 1714 C C . GLU A 1 209 ? -25.040 7.545 44.612 1.00 85.00 209 GLU A C 1
ATOM 1716 O O . GLU A 1 209 ? -25.978 8.039 45.233 1.00 85.00 209 GLU A O 1
ATOM 1721 N N . ALA A 1 210 ? -25.241 6.756 43.553 1.00 84.62 210 ALA A N 1
ATOM 1722 C CA . ALA A 1 210 ? -26.573 6.479 43.016 1.00 84.62 210 ALA A CA 1
ATOM 1723 C C . ALA A 1 210 ? -27.318 5.359 43.768 1.00 84.62 210 ALA A C 1
ATOM 1725 O O . ALA A 1 210 ? -28.543 5.258 43.671 1.00 84.62 210 ALA A O 1
ATOM 1726 N N . LEU A 1 211 ? -26.608 4.498 44.508 1.00 84.00 211 LEU A N 1
ATOM 1727 C CA . LEU A 1 211 ? -27.173 3.317 45.164 1.00 84.00 211 LEU A CA 1
ATOM 1728 C C . LEU A 1 211 ? -28.378 3.631 46.069 1.00 84.00 211 LEU A C 1
ATOM 1730 O O . LEU A 1 211 ? -29.378 2.927 45.914 1.00 84.00 211 LEU A O 1
ATOM 1734 N N . PRO A 1 212 ? -28.349 4.657 46.950 1.00 82.50 212 PRO A N 1
ATOM 1735 C CA . PRO A 1 212 ? -29.440 4.931 47.889 1.00 82.50 212 PRO A CA 1
ATOM 1736 C C . PRO A 1 212 ? -30.781 5.207 47.199 1.00 82.50 212 PRO A C 1
ATOM 1738 O O . PRO A 1 212 ? -31.827 4.799 47.696 1.00 82.50 212 PRO A O 1
ATOM 1741 N N . LEU A 1 213 ? -30.753 5.826 46.014 1.00 83.12 213 LEU A N 1
ATOM 1742 C CA . LEU A 1 213 ? -31.943 6.171 45.224 1.00 83.12 213 LEU A CA 1
ATOM 1743 C C . LEU A 1 213 ? -32.531 4.974 44.459 1.00 83.12 213 LEU A C 1
ATOM 1745 O O . LEU A 1 213 ? -33.607 5.063 43.866 1.00 83.12 213 LEU A O 1
ATOM 1749 N N . HIS A 1 214 ? -31.826 3.843 44.443 1.00 83.75 214 HIS A N 1
ATOM 1750 C CA . HIS A 1 214 ? -32.189 2.657 43.672 1.00 83.75 214 HIS A CA 1
ATOM 1751 C C . HIS A 1 214 ? -32.344 1.401 44.543 1.00 83.75 214 HIS A C 1
ATOM 1753 O O . HIS A 1 214 ? -32.308 0.277 44.030 1.00 83.75 214 HIS A O 1
ATOM 1759 N N . VAL A 1 215 ? -32.565 1.572 45.848 1.00 81.94 215 VAL A N 1
ATOM 1760 C CA . VAL A 1 215 ? -32.952 0.497 46.773 1.00 81.94 215 VAL A CA 1
ATOM 1761 C C . VAL A 1 215 ? -34.480 0.410 46.854 1.00 81.94 215 VAL A C 1
ATOM 1763 O O . VAL A 1 215 ? -35.170 1.413 47.001 1.00 81.94 215 VAL A O 1
ATOM 1766 N N . LYS A 1 216 ? -35.039 -0.798 46.732 1.00 75.00 216 LYS A N 1
ATOM 1767 C CA . LYS A 1 216 ? -36.480 -1.046 46.922 1.00 75.00 216 LYS A CA 1
ATOM 1768 C C . LYS A 1 216 ? -36.836 -0.969 48.410 1.00 75.00 216 LYS A C 1
ATOM 1770 O O . LYS A 1 216 ? -35.993 -1.280 49.240 1.00 75.00 216 LYS A O 1
ATOM 1775 N N . ALA A 1 217 ? -38.110 -0.752 48.745 1.00 74.62 217 ALA A N 1
ATOM 1776 C CA . ALA A 1 217 ? -38.600 -0.791 50.135 1.00 74.62 217 ALA A CA 1
ATOM 1777 C C . ALA A 1 217 ? -38.202 -2.074 50.907 1.00 74.62 217 ALA A C 1
ATOM 1779 O O . ALA A 1 217 ? -37.970 -2.038 52.106 1.00 74.62 217 ALA A O 1
ATOM 1780 N N . SER A 1 218 ? -38.031 -3.201 50.204 1.00 71.06 218 SER A N 1
ATOM 1781 C CA . SER A 1 218 ? -37.513 -4.469 50.753 1.00 71.06 218 SER A CA 1
ATOM 1782 C C . SER A 1 218 ? -36.016 -4.484 51.137 1.00 71.06 218 SER A C 1
ATOM 1784 O O . SER A 1 218 ? -35.491 -5.543 51.463 1.00 71.06 218 SER A O 1
ATOM 1786 N N . GLY A 1 219 ? -35.280 -3.383 50.959 1.00 69.81 219 GLY A N 1
ATOM 1787 C CA . GLY A 1 219 ? -33.820 -3.316 51.129 1.00 69.81 219 GLY A CA 1
ATOM 1788 C C . GLY A 1 219 ? -33.001 -3.900 49.965 1.00 69.81 219 GLY A C 1
ATOM 1789 O O . GLY A 1 219 ? -31.782 -3.764 49.930 1.00 69.81 219 GLY A O 1
ATOM 1790 N N . LYS A 1 220 ? -33.643 -4.531 48.971 1.00 75.62 220 LYS A N 1
ATOM 1791 C CA . LYS A 1 220 ? -32.967 -5.080 47.780 1.00 75.62 220 LYS A CA 1
ATOM 1792 C C . LYS A 1 220 ? -32.689 -4.000 46.730 1.00 75.62 220 LYS A C 1
ATOM 1794 O O . LYS A 1 220 ? -33.586 -3.245 46.356 1.00 75.62 220 LYS A O 1
ATOM 1799 N N . VAL A 1 221 ? -31.478 -3.993 46.173 1.00 82.88 221 VAL A N 1
ATOM 1800 C CA . VAL A 1 221 ? -31.068 -3.075 45.095 1.00 82.88 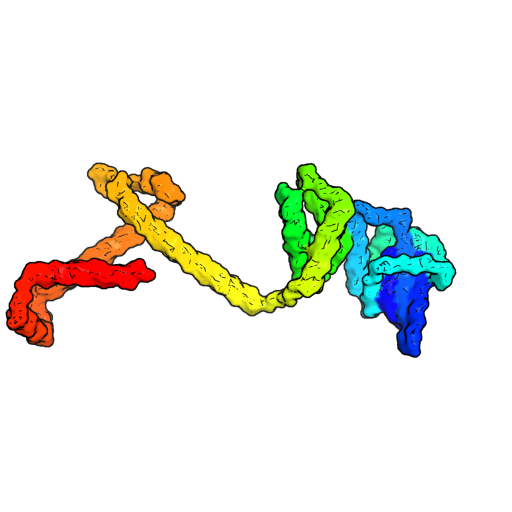221 VAL A CA 1
ATOM 1801 C C . VAL A 1 221 ? -31.798 -3.400 43.787 1.00 82.88 221 VAL A C 1
ATOM 1803 O O . VAL A 1 221 ? -31.812 -4.546 43.330 1.00 82.88 221 VAL A O 1
ATOM 1806 N N . ASN A 1 222 ? -32.374 -2.392 43.130 1.00 87.56 222 ASN A N 1
ATOM 1807 C CA . ASN A 1 222 ? -32.903 -2.517 41.775 1.00 87.56 222 ASN A CA 1
ATOM 1808 C C . ASN A 1 222 ? -31.779 -2.328 40.745 1.00 87.56 222 ASN A C 1
ATOM 1810 O O . ASN A 1 222 ? -31.541 -1.244 40.217 1.00 87.56 222 ASN A O 1
ATOM 1814 N N . VAL A 1 223 ? -31.092 -3.427 40.428 1.00 87.06 223 VAL A N 1
ATOM 1815 C CA . VAL A 1 223 ? -29.938 -3.426 39.512 1.00 87.06 223 VAL A CA 1
ATOM 1816 C C . VAL A 1 223 ? -30.292 -2.921 38.106 1.00 87.06 223 VAL A C 1
ATOM 1818 O O . VAL A 1 223 ? -29.439 -2.390 37.404 1.00 87.06 223 VAL A O 1
ATOM 1821 N N . THR A 1 224 ? -31.549 -3.056 37.681 1.00 88.00 224 THR A N 1
ATOM 1822 C CA . THR A 1 224 ? -32.013 -2.585 36.365 1.00 88.00 224 THR A CA 1
ATOM 1823 C C . THR A 1 224 ? -32.058 -1.073 36.281 1.00 88.00 224 THR A C 1
ATOM 1825 O O . THR A 1 224 ? -31.520 -0.506 35.336 1.00 88.00 224 THR A O 1
ATOM 1828 N N . SER A 1 225 ? -32.697 -0.431 37.262 1.00 86.81 225 SER A N 1
ATOM 1829 C CA . SER A 1 225 ? -32.829 1.024 37.278 1.00 86.81 225 SER A CA 1
ATOM 1830 C C . SER A 1 225 ? -31.468 1.678 37.466 1.00 86.81 225 SER A C 1
ATOM 1832 O O . SER A 1 225 ? -31.157 2.629 36.763 1.00 86.81 225 SER A O 1
ATOM 1834 N N . LEU A 1 226 ? -30.622 1.100 38.323 1.00 86.44 226 LEU A N 1
ATOM 1835 C CA . LEU A 1 226 ? -29.259 1.571 38.562 1.00 86.44 226 LEU A CA 1
ATOM 1836 C C . LEU A 1 226 ? -28.367 1.438 37.313 1.00 86.44 226 LEU A C 1
ATOM 1838 O O . LEU A 1 226 ? -27.646 2.368 36.964 1.00 86.44 226 LEU A O 1
ATOM 1842 N N . ALA A 1 227 ? -28.447 0.309 36.599 1.00 90.56 227 ALA A N 1
ATOM 1843 C CA . ALA A 1 227 ? -27.736 0.117 35.333 1.00 90.56 227 ALA A CA 1
ATOM 1844 C C . ALA A 1 227 ? -28.175 1.136 34.269 1.00 90.56 227 ALA A C 1
ATOM 1846 O O . ALA A 1 227 ? -27.334 1.709 33.579 1.00 90.56 227 ALA A O 1
ATOM 1847 N N . SER A 1 228 ? -29.484 1.391 34.172 1.00 91.00 228 SER A N 1
ATOM 1848 C CA . SER A 1 228 ? -30.044 2.367 33.233 1.00 91.00 228 SER A CA 1
ATOM 1849 C C . SER A 1 228 ? -29.638 3.801 33.577 1.00 91.00 228 SER A C 1
ATOM 1851 O O . SER A 1 228 ? -29.252 4.545 32.682 1.00 91.00 228 SER A O 1
ATOM 1853 N N . ALA A 1 229 ? -29.688 4.181 34.857 1.00 88.69 229 ALA A N 1
ATOM 1854 C CA . ALA A 1 229 ? -29.335 5.522 35.321 1.00 88.69 229 ALA A CA 1
ATOM 1855 C C . ALA A 1 229 ? -27.855 5.851 35.075 1.00 88.69 229 ALA A C 1
ATOM 1857 O O . ALA A 1 229 ? -27.514 6.970 34.705 1.00 88.69 229 ALA A O 1
ATOM 1858 N N . LEU A 1 230 ? -26.973 4.860 35.231 1.00 89.25 230 LEU A N 1
ATOM 1859 C CA . LEU A 1 230 ? -25.531 5.037 35.058 1.00 89.25 230 LEU A CA 1
ATOM 1860 C C . LEU A 1 230 ? -25.034 4.753 33.633 1.00 89.25 230 LEU A C 1
ATOM 1862 O O . LEU A 1 230 ? -23.851 4.958 33.366 1.00 89.25 230 LEU A O 1
ATOM 1866 N N . GLN A 1 231 ? -25.913 4.298 32.731 1.00 92.06 231 GLN A N 1
ATOM 1867 C CA . GLN A 1 231 ? -25.570 3.810 31.385 1.00 92.06 231 GLN A CA 1
ATOM 1868 C C . GLN A 1 231 ? -24.489 2.713 31.404 1.00 92.06 231 GLN A C 1
ATOM 1870 O O . GLN A 1 231 ? -23.616 2.643 30.542 1.00 92.06 231 GLN A O 1
ATOM 1875 N N . LEU A 1 232 ? -24.549 1.832 32.405 1.00 90.00 232 LEU A N 1
ATOM 1876 C CA . LEU A 1 232 ? -23.617 0.720 32.580 1.00 90.00 232 LEU A CA 1
ATOM 1877 C C . LEU A 1 232 ? -24.314 -0.616 32.322 1.00 90.00 232 LEU A C 1
ATOM 1879 O O . LEU A 1 232 ? -25.504 -0.792 32.583 1.00 90.00 232 LEU A O 1
ATOM 1883 N N . HIS A 1 233 ? -23.561 -1.623 31.878 1.00 91.69 233 HIS A N 1
ATOM 1884 C CA . HIS A 1 233 ? -24.100 -2.978 31.785 1.00 91.69 233 HIS A CA 1
ATOM 1885 C C . HIS A 1 233 ? -24.455 -3.534 33.174 1.00 91.69 233 HIS A C 1
ATOM 1887 O O . HIS A 1 233 ? -23.675 -3.442 34.123 1.00 91.69 233 HIS A O 1
ATOM 1893 N N . ARG A 1 234 ? -25.590 -4.243 33.274 1.00 88.94 234 ARG A N 1
ATOM 1894 C CA . ARG A 1 234 ? -26.022 -4.943 34.505 1.00 88.94 234 ARG A CA 1
ATOM 1895 C C . ARG A 1 234 ? -24.941 -5.846 35.112 1.00 88.94 234 ARG A C 1
ATOM 1897 O O . ARG A 1 234 ? -24.889 -5.991 36.333 1.00 88.94 234 ARG A O 1
ATOM 1904 N N . LYS A 1 235 ? -24.098 -6.467 34.275 1.00 90.75 235 LYS A N 1
ATOM 1905 C CA . LYS A 1 235 ? -22.979 -7.312 34.725 1.00 90.75 235 LYS A CA 1
ATOM 1906 C C . LYS A 1 235 ? -21.937 -6.495 35.494 1.00 90.75 235 LYS A C 1
ATOM 1908 O O . LYS A 1 235 ? -21.499 -6.933 36.551 1.00 90.75 235 LYS A O 1
ATOM 1913 N N . THR A 1 236 ? -21.599 -5.302 35.006 1.00 87.81 236 THR A N 1
ATOM 1914 C CA . THR A 1 236 ? -20.676 -4.369 35.668 1.00 87.81 236 THR A CA 1
ATOM 1915 C C . THR A 1 236 ? -21.214 -3.949 37.034 1.00 87.81 236 THR A C 1
ATOM 1917 O O . THR A 1 236 ? -20.489 -4.024 38.021 1.00 87.81 236 THR A O 1
ATOM 1920 N N . ILE A 1 237 ? -22.508 -3.621 37.118 1.00 89.44 237 ILE A N 1
ATOM 1921 C CA . ILE A 1 237 ? -23.167 -3.282 38.389 1.00 89.44 237 ILE A CA 1
ATOM 1922 C C . ILE A 1 237 ? -23.099 -4.444 39.392 1.00 89.44 237 ILE A C 1
ATOM 1924 O O . ILE A 1 237 ? -22.750 -4.229 40.546 1.00 89.44 237 ILE A O 1
ATOM 1928 N N . HIS A 1 238 ? -23.370 -5.684 38.968 1.00 88.50 238 HIS A N 1
ATOM 1929 C CA . HIS A 1 238 ? -23.263 -6.851 39.857 1.00 88.50 238 HIS A CA 1
ATOM 1930 C C . HIS A 1 238 ? -21.849 -7.055 40.405 1.00 88.50 238 HIS A C 1
ATOM 1932 O O . HIS A 1 238 ? -21.697 -7.391 41.577 1.00 88.50 238 HIS A O 1
ATOM 1938 N N . VAL A 1 239 ? -20.825 -6.876 39.567 1.00 87.81 239 VAL A N 1
ATOM 1939 C CA . VAL A 1 239 ? -19.425 -6.976 40.001 1.00 87.81 239 VAL A CA 1
ATOM 1940 C C . VAL A 1 239 ? -19.128 -5.906 41.049 1.00 87.81 239 VAL A C 1
ATOM 1942 O O . VAL A 1 239 ? -18.626 -6.239 42.115 1.00 87.81 239 VAL A O 1
ATOM 1945 N N . ILE A 1 240 ? -19.523 -4.656 40.794 1.00 87.12 240 ILE A N 1
ATOM 1946 C CA . ILE A 1 240 ? -19.323 -3.543 41.731 1.00 87.12 240 ILE A CA 1
ATOM 1947 C C . ILE A 1 240 ? -20.034 -3.797 43.066 1.00 87.12 240 ILE A C 1
ATOM 1949 O O . ILE A 1 240 ? -19.423 -3.636 44.118 1.00 87.12 240 ILE A O 1
ATOM 1953 N N . LEU A 1 241 ? -21.294 -4.242 43.047 1.00 86.06 241 LEU A N 1
ATOM 1954 C CA . LEU A 1 241 ? -22.045 -4.541 44.271 1.00 86.06 241 LEU A CA 1
ATOM 1955 C C . LEU A 1 241 ? -21.392 -5.657 45.094 1.00 86.06 241 LEU A C 1
ATOM 1957 O O . LEU A 1 241 ? -21.338 -5.554 46.316 1.00 86.06 241 LEU A O 1
ATOM 1961 N N . LYS A 1 242 ? -20.854 -6.698 44.444 1.00 85.81 242 LYS A N 1
ATOM 1962 C CA . LYS A 1 242 ? -20.087 -7.747 45.133 1.00 85.81 242 LYS A CA 1
ATOM 1963 C C . LYS A 1 242 ? -18.819 -7.191 45.776 1.00 85.81 242 LYS A C 1
ATOM 1965 O O . LYS A 1 242 ? -18.538 -7.533 46.920 1.00 85.81 242 LYS A O 1
ATOM 1970 N N . THR A 1 243 ? -18.087 -6.329 45.070 1.00 82.69 243 THR A N 1
ATOM 1971 C CA . THR A 1 243 ? -16.889 -5.667 45.607 1.00 82.69 243 THR A CA 1
ATOM 1972 C C . THR A 1 243 ? -17.229 -4.822 46.832 1.00 82.69 243 THR A C 1
ATOM 1974 O O . THR A 1 243 ? -16.570 -4.946 47.859 1.00 82.69 243 THR A O 1
ATOM 1977 N N . LEU A 1 244 ? -18.290 -4.012 46.764 1.00 81.50 244 LEU A N 1
ATOM 1978 C CA . LEU A 1 244 ? -18.753 -3.201 47.893 1.00 81.50 244 LEU A CA 1
ATOM 1979 C C . LEU A 1 244 ? -19.170 -4.063 49.088 1.00 81.50 244 LEU A C 1
ATOM 1981 O O . LEU A 1 244 ? -18.786 -3.769 50.214 1.00 81.50 244 LEU A O 1
ATOM 1985 N N . LEU A 1 245 ? -19.904 -5.151 48.848 1.00 80.25 245 LEU A N 1
ATOM 1986 C CA . LEU A 1 245 ? -20.350 -6.054 49.907 1.00 80.25 245 LEU A CA 1
ATOM 1987 C C . LEU A 1 245 ? -19.174 -6.760 50.593 1.00 80.25 245 LEU A C 1
ATOM 1989 O O . LEU A 1 245 ? -19.153 -6.858 51.817 1.00 80.25 245 LEU A O 1
ATOM 1993 N N . ALA A 1 246 ? -18.174 -7.195 49.822 1.00 75.06 246 ALA A N 1
ATOM 1994 C CA . ALA A 1 246 ? -16.941 -7.750 50.370 1.00 75.06 246 ALA A CA 1
ATOM 1995 C C . ALA A 1 246 ? -16.186 -6.714 51.220 1.00 75.06 246 ALA A C 1
ATOM 1997 O O . ALA A 1 246 ? -15.776 -7.027 52.334 1.00 75.06 246 ALA A O 1
ATOM 1998 N N . LEU A 1 247 ? -16.062 -5.470 50.741 1.00 77.75 247 LEU A N 1
ATOM 1999 C CA . LEU A 1 247 ? -15.425 -4.383 51.494 1.00 77.75 247 LEU A CA 1
ATOM 2000 C C . LEU A 1 247 ? -16.147 -4.096 52.816 1.00 77.75 247 LEU A C 1
ATOM 2002 O O . LEU A 1 247 ? -15.497 -3.992 53.852 1.00 77.75 247 LEU A O 1
ATOM 2006 N N . CYS A 1 248 ? -17.481 -4.026 52.809 1.00 76.44 248 CYS A N 1
ATOM 2007 C CA . CYS A 1 248 ? -18.268 -3.844 54.029 1.00 76.44 248 CYS A CA 1
ATOM 2008 C C . CYS A 1 248 ? -18.103 -5.017 55.005 1.00 76.44 248 CYS A C 1
ATOM 2010 O O . CYS A 1 248 ? -18.002 -4.796 56.208 1.00 76.44 248 CYS A O 1
ATOM 2012 N N . PHE A 1 249 ? -18.041 -6.253 54.502 1.00 70.75 249 PHE A N 1
ATOM 2013 C CA . PHE A 1 249 ? -17.834 -7.444 55.325 1.00 70.75 249 PHE A CA 1
ATOM 2014 C C . PHE A 1 249 ? -16.465 -7.439 56.018 1.00 70.75 249 PHE A C 1
ATOM 2016 O O . PHE A 1 249 ? -16.391 -7.633 57.231 1.00 70.75 249 PHE A O 1
ATOM 2023 N N . PHE A 1 250 ? -15.387 -7.150 55.283 1.00 70.38 250 PHE A N 1
ATOM 2024 C CA . PHE A 1 250 ? -14.049 -7.035 55.873 1.00 70.38 250 PHE A CA 1
ATOM 2025 C C . PHE A 1 250 ? -13.937 -5.845 56.832 1.00 70.38 250 PHE A C 1
ATOM 2027 O O . PHE A 1 250 ? -13.345 -5.985 57.899 1.00 70.38 250 PHE A O 1
ATOM 2034 N N . GLY A 1 251 ? -14.562 -4.709 56.506 1.00 70.38 251 GLY A N 1
ATOM 2035 C CA . GLY A 1 251 ? -14.644 -3.561 57.411 1.00 70.38 251 GLY A CA 1
ATOM 2036 C C . GLY A 1 251 ? -15.360 -3.901 58.721 1.00 70.38 251 GLY A C 1
ATOM 2037 O O . GLY A 1 251 ? -14.876 -3.550 59.793 1.00 70.38 251 GLY A O 1
ATOM 2038 N N . PHE A 1 252 ? -16.463 -4.651 58.657 1.00 71.12 252 PHE A N 1
ATOM 2039 C CA . PHE A 1 252 ? -17.189 -5.113 59.842 1.00 71.12 252 PHE A CA 1
ATOM 2040 C C . PHE A 1 252 ? -16.353 -6.059 60.710 1.00 71.12 252 PHE A C 1
ATOM 2042 O O . PHE A 1 252 ? -16.310 -5.885 61.926 1.00 71.12 252 PHE A O 1
ATOM 2049 N N . ILE A 1 253 ? -15.655 -7.028 60.104 1.00 68.69 253 ILE A N 1
ATOM 2050 C CA . ILE A 1 253 ? -14.732 -7.915 60.832 1.00 68.69 253 ILE A CA 1
ATOM 2051 C C . ILE A 1 253 ? -13.662 -7.089 61.545 1.00 68.69 253 ILE A C 1
ATOM 2053 O O . ILE A 1 253 ? -13.398 -7.315 62.723 1.00 68.69 253 ILE A O 1
ATOM 2057 N N . HIS A 1 254 ? -13.072 -6.116 60.852 1.00 69.44 254 HIS A N 1
ATOM 2058 C CA . HIS A 1 254 ? -12.012 -5.298 61.423 1.00 69.44 254 HIS A CA 1
ATOM 2059 C C . HIS A 1 254 ? -12.511 -4.433 62.587 1.00 69.44 254 HIS A C 1
ATOM 2061 O O . HIS A 1 254 ? -11.834 -4.338 63.612 1.00 69.44 254 HIS A O 1
ATOM 2067 N N . LEU A 1 255 ? -13.706 -3.852 62.455 1.00 71.50 255 LEU A N 1
ATOM 2068 C CA . LEU A 1 255 ? -14.341 -3.063 63.508 1.00 71.50 255 LEU A CA 1
ATOM 2069 C C . LEU A 1 255 ? -14.689 -3.928 64.725 1.00 71.50 255 LEU A C 1
ATOM 2071 O O . LEU A 1 255 ? -14.469 -3.508 65.856 1.00 71.50 255 LEU A O 1
ATOM 2075 N N . LYS A 1 256 ? -15.176 -5.153 64.498 1.00 67.06 256 LYS A N 1
ATOM 2076 C CA . LYS A 1 256 ? -15.455 -6.118 65.565 1.00 67.06 256 LYS A CA 1
ATOM 2077 C C . LYS A 1 256 ? -14.180 -6.518 66.310 1.00 67.06 256 LYS A C 1
ATOM 2079 O O . LYS A 1 256 ? -14.175 -6.501 67.531 1.00 67.06 256 LYS A O 1
ATOM 2084 N N . LEU A 1 257 ? -13.092 -6.801 65.591 1.00 66.44 257 LEU A N 1
ATOM 2085 C CA . LEU A 1 257 ? -11.793 -7.106 66.199 1.00 66.44 257 LEU A CA 1
ATOM 2086 C C . LEU A 1 257 ? -11.261 -5.934 67.034 1.00 66.44 257 LEU A C 1
ATOM 2088 O O . LEU A 1 257 ? -10.765 -6.148 68.134 1.00 66.44 257 LEU A O 1
ATOM 2092 N N . LEU A 1 258 ? -11.397 -4.698 66.545 1.00 68.25 258 LEU A N 1
ATOM 2093 C CA . LEU A 1 258 ? -11.037 -3.500 67.309 1.00 68.25 258 LEU A CA 1
ATOM 2094 C C . LEU A 1 258 ? -11.887 -3.358 68.576 1.00 68.25 258 LEU A C 1
ATOM 2096 O O . LEU A 1 258 ? -11.351 -3.053 69.637 1.00 68.25 258 LEU A O 1
ATOM 2100 N N . PHE A 1 259 ? -13.193 -3.607 68.476 1.00 65.00 259 PHE A N 1
ATOM 2101 C CA . PHE A 1 259 ? -14.112 -3.559 69.611 1.00 65.00 259 PHE A CA 1
ATOM 2102 C C . PHE A 1 259 ? -13.787 -4.630 70.662 1.00 65.00 259 PHE A C 1
ATOM 2104 O O . PHE A 1 259 ? -13.714 -4.315 71.847 1.00 65.00 259 PHE A O 1
ATOM 2111 N N . ASP A 1 260 ? -13.519 -5.864 70.232 1.00 61.06 260 ASP A N 1
ATOM 2112 C CA . ASP A 1 260 ? -13.166 -6.982 71.113 1.00 61.06 260 ASP A CA 1
ATOM 2113 C C . ASP A 1 260 ? -11.813 -6.751 71.814 1.00 61.06 260 ASP A C 1
ATOM 2115 O O . ASP A 1 260 ? -11.665 -7.099 72.985 1.00 61.06 260 ASP A O 1
ATOM 2119 N N . VAL A 1 261 ? -10.842 -6.118 71.143 1.00 61.94 261 VAL A N 1
ATOM 2120 C CA . VAL A 1 261 ? -9.561 -5.701 71.750 1.00 61.94 261 VAL A CA 1
ATOM 2121 C C . VAL A 1 261 ? -9.755 -4.547 72.739 1.00 61.94 261 VAL A C 1
ATOM 2123 O O . VAL A 1 261 ? -9.127 -4.533 73.794 1.00 61.94 261 VAL A O 1
ATOM 2126 N N . TYR A 1 262 ? -10.632 -3.590 72.428 1.00 57.19 262 TYR A N 1
ATOM 2127 C CA . TYR A 1 262 ? -10.871 -2.415 73.270 1.00 57.19 262 TYR A CA 1
ATOM 2128 C C . TYR A 1 262 ? -11.697 -2.729 74.526 1.00 57.19 262 TYR A C 1
ATOM 2130 O O . TYR A 1 262 ? -11.494 -2.100 75.559 1.00 57.19 262 TYR A O 1
ATOM 2138 N N . HIS A 1 263 ? -12.615 -3.699 74.461 1.00 55.28 263 HIS A N 1
ATOM 2139 C CA . HIS A 1 263 ? -13.467 -4.084 75.592 1.00 55.28 263 HIS A CA 1
ATOM 2140 C C . HIS A 1 263 ? -12.912 -5.231 76.447 1.00 55.28 263 HIS A C 1
ATOM 2142 O O . HIS A 1 263 ? -13.313 -5.349 77.602 1.00 55.28 263 HIS A O 1
ATOM 2148 N N . ASN A 1 264 ? -11.959 -6.027 75.949 1.00 53.78 264 ASN A N 1
ATOM 2149 C CA . ASN A 1 264 ? -11.206 -6.988 76.768 1.00 53.78 264 ASN A CA 1
ATOM 2150 C C . ASN A 1 264 ? -9.959 -6.340 77.395 1.00 53.78 264 ASN A C 1
ATOM 2152 O O . ASN A 1 264 ? -8.830 -6.814 77.225 1.00 53.78 264 ASN A O 1
ATOM 2156 N N . THR A 1 265 ? -10.168 -5.258 78.153 1.00 50.94 265 THR A N 1
ATOM 2157 C CA . THR A 1 265 ? -9.106 -4.517 78.860 1.00 50.94 265 THR A CA 1
ATOM 2158 C C . THR A 1 265 ? -8.330 -5.352 79.880 1.00 50.94 265 THR A C 1
ATOM 2160 O O . THR A 1 265 ? -7.222 -4.970 80.248 1.00 50.94 265 THR A O 1
ATOM 2163 N N . ASP A 1 266 ? -8.853 -6.508 80.290 1.00 50.09 266 ASP A N 1
ATOM 2164 C CA . ASP A 1 266 ? -8.200 -7.384 81.270 1.00 50.09 266 ASP A CA 1
ATOM 2165 C C . ASP A 1 266 ? -7.063 -8.232 80.671 1.00 50.09 266 ASP A C 1
ATOM 2167 O O . ASP A 1 266 ? -6.284 -8.834 81.405 1.00 50.09 266 ASP A O 1
ATOM 2171 N N . SER A 1 267 ? -6.924 -8.255 79.339 1.00 49.22 267 SER A N 1
ATOM 2172 C CA . SER A 1 267 ? -5.868 -9.006 78.634 1.00 49.22 267 SER A CA 1
ATOM 2173 C C . SER A 1 267 ? -4.816 -8.134 77.940 1.00 49.22 267 SER A C 1
ATOM 2175 O O . SER A 1 267 ? -3.966 -8.643 77.206 1.00 49.22 267 SER A O 1
ATOM 2177 N N . LEU A 1 268 ? -4.847 -6.817 78.153 1.00 48.41 268 LEU A N 1
ATOM 2178 C CA . LEU A 1 268 ? -3.853 -5.921 77.575 1.00 48.41 268 LEU A CA 1
ATOM 2179 C C . LEU A 1 268 ? -2.509 -6.089 78.297 1.00 48.41 268 LEU A C 1
ATOM 2181 O O . LEU A 1 268 ? -2.413 -5.921 79.511 1.00 48.41 268 LEU A O 1
ATOM 2185 N N . SER A 1 269 ? -1.470 -6.410 77.520 1.00 50.75 269 SER A N 1
ATOM 2186 C CA . SER A 1 269 ? -0.066 -6.399 77.945 1.00 50.75 269 SER A CA 1
ATOM 2187 C C . SER A 1 269 ? 0.243 -5.166 78.805 1.00 50.75 269 SER A C 1
ATOM 2189 O O . SER A 1 269 ? -0.196 -4.062 78.482 1.00 50.75 269 SER A O 1
ATOM 2191 N N . TYR A 1 270 ? 1.046 -5.347 79.859 1.00 46.66 270 TYR A N 1
ATOM 2192 C CA . TYR A 1 270 ? 1.499 -4.310 80.800 1.00 46.66 270 TYR A CA 1
ATOM 2193 C C . TYR A 1 270 ? 1.951 -3.004 80.112 1.00 46.66 270 TYR A C 1
ATOM 2195 O O . TYR A 1 270 ? 1.708 -1.908 80.613 1.00 46.66 270 TYR A O 1
ATOM 2203 N N . THR A 1 271 ? 2.523 -3.104 78.907 1.00 42.47 271 THR A N 1
ATOM 2204 C CA . THR A 1 271 ? 2.949 -1.960 78.084 1.00 42.47 271 THR A CA 1
ATOM 2205 C C . THR A 1 271 ? 1.792 -1.037 77.678 1.00 42.47 271 THR A C 1
ATOM 2207 O O . THR A 1 271 ? 1.968 0.171 77.590 1.00 42.47 271 THR A O 1
ATOM 2210 N N . PHE A 1 272 ? 0.596 -1.583 77.453 1.00 44.44 272 PHE A N 1
ATOM 2211 C CA . PHE A 1 272 ? -0.586 -0.818 77.047 1.00 44.44 272 PHE A CA 1
ATOM 2212 C C . PHE A 1 272 ? -1.275 -0.142 78.246 1.00 44.44 272 PHE A C 1
ATOM 2214 O O . PHE A 1 272 ? -1.837 0.940 78.102 1.00 44.44 272 PHE A O 1
ATOM 2221 N N . GLN A 1 273 ? -1.189 -0.739 79.442 1.00 48.28 273 GLN A N 1
ATOM 2222 C CA . GLN A 1 273 ? -1.692 -0.139 80.688 1.00 48.28 273 GLN A CA 1
ATOM 2223 C C . GLN A 1 273 ? -0.872 1.091 81.113 1.00 48.28 273 GLN A C 1
ATOM 2225 O O . GLN A 1 273 ? -1.432 2.058 81.631 1.00 48.28 273 GLN A O 1
ATOM 2230 N N . GLU A 1 274 ? 0.438 1.081 80.855 1.00 46.38 274 GLU A N 1
ATOM 2231 C CA . GLU A 1 274 ? 1.333 2.230 81.058 1.00 46.38 274 GLU A CA 1
ATOM 2232 C C . GLU A 1 274 ? 1.009 3.395 80.106 1.00 46.38 274 GLU A C 1
ATOM 2234 O O . GLU A 1 274 ? 0.930 4.543 80.545 1.00 46.38 274 GLU A O 1
ATOM 2239 N N . CYS A 1 275 ? 0.719 3.117 78.828 1.00 43.19 275 CYS A N 1
ATOM 2240 C CA . CYS A 1 275 ? 0.305 4.150 77.870 1.00 43.19 275 CYS A CA 1
ATOM 2241 C C . CYS A 1 275 ? -1.053 4.779 78.230 1.00 43.19 275 CYS A C 1
ATOM 2243 O O . CYS A 1 275 ? -1.223 5.991 78.116 1.00 43.19 275 CYS A O 1
ATOM 2245 N N . LEU A 1 276 ? -1.995 3.979 78.743 1.00 45.31 276 LEU A N 1
ATOM 2246 C CA . LEU A 1 276 ? -3.320 4.453 79.160 1.00 45.31 276 LEU A CA 1
ATOM 2247 C C . LEU A 1 276 ? -3.259 5.342 80.417 1.00 45.31 276 LEU A C 1
ATOM 2249 O O . LEU A 1 276 ? -4.062 6.262 80.566 1.00 45.31 276 LEU A O 1
ATOM 2253 N N . LYS A 1 277 ? -2.287 5.110 81.313 1.00 47.97 277 LYS A N 1
ATOM 2254 C CA . LYS A 1 277 ? -2.022 5.994 82.464 1.00 47.97 277 LYS A CA 1
ATOM 2255 C C . LYS A 1 277 ? -1.528 7.376 82.034 1.00 47.97 277 LYS A C 1
ATOM 2257 O O . LYS A 1 277 ? -1.909 8.359 82.665 1.00 47.97 277 LYS A O 1
ATOM 2262 N N . TYR A 1 278 ? -0.724 7.454 80.972 1.00 43.47 278 TYR A N 1
ATOM 2263 C CA . TYR A 1 278 ? -0.229 8.725 80.436 1.00 43.47 278 TYR A CA 1
ATOM 2264 C C . TYR A 1 278 ? -1.350 9.574 79.810 1.00 43.47 278 TYR A C 1
ATOM 2266 O O . TYR A 1 278 ? -1.393 10.778 80.038 1.00 43.47 278 TYR A O 1
ATOM 2274 N N . GLU A 1 279 ? -2.312 8.962 79.112 1.00 42.03 279 GLU A N 1
ATOM 2275 C CA . GLU A 1 279 ? -3.439 9.695 78.502 1.00 42.03 279 GLU A CA 1
ATOM 2276 C C . GLU A 1 279 ? -4.501 10.163 79.514 1.00 42.03 279 GLU A C 1
ATOM 2278 O O . GLU A 1 279 ? -5.119 11.212 79.324 1.00 42.03 279 GLU A O 1
ATOM 2283 N N . VAL A 1 280 ? -4.708 9.430 80.616 1.00 46.41 280 VAL A N 1
ATOM 2284 C CA . VAL A 1 280 ? -5.639 9.846 81.686 1.00 46.41 280 VAL A CA 1
ATOM 2285 C C . VAL A 1 280 ? -5.110 11.066 82.456 1.00 46.41 280 VAL A C 1
ATOM 2287 O O . VAL A 1 280 ? -5.907 11.873 82.936 1.00 46.41 280 VAL A O 1
ATOM 2290 N N . LEU A 1 281 ? -3.786 11.244 82.530 1.00 42.53 281 LEU A N 1
ATOM 2291 C CA . LEU A 1 281 ? -3.141 12.397 83.171 1.00 42.53 281 LEU A CA 1
ATOM 2292 C C . LEU A 1 281 ? -3.281 13.706 82.370 1.00 42.53 281 LEU A C 1
ATOM 2294 O O . LEU A 1 281 ? -3.268 14.773 82.979 1.00 42.53 281 LEU A O 1
ATOM 2298 N N . GLU A 1 282 ? -3.493 13.649 81.049 1.00 47.16 282 GLU A N 1
ATOM 2299 C CA . GLU A 1 282 ? -3.681 14.842 80.200 1.00 47.16 282 GLU A CA 1
ATOM 2300 C C . GLU A 1 282 ? -5.152 15.261 79.994 1.00 47.16 282 GLU A C 1
ATOM 2302 O O . GLU A 1 282 ? -5.449 16.191 79.247 1.00 47.16 282 GLU A O 1
ATOM 2307 N N . GLY A 1 283 ? -6.105 14.634 80.693 1.00 42.56 283 GLY A N 1
ATOM 2308 C CA . GLY A 1 283 ? -7.479 15.148 80.775 1.00 42.56 283 GLY A CA 1
ATOM 2309 C C . GLY A 1 283 ? -8.290 15.080 79.472 1.00 42.56 283 GLY A C 1
ATOM 2310 O O . GLY A 1 283 ? -9.240 15.847 79.294 1.00 42.56 283 GLY A O 1
ATOM 2311 N N . LEU A 1 284 ? -7.979 14.154 78.562 1.00 45.66 284 LEU A N 1
ATOM 2312 C CA . LEU A 1 284 ? -8.817 13.906 77.387 1.00 45.66 284 LEU A CA 1
ATOM 2313 C C . LEU A 1 284 ? -10.035 13.050 77.767 1.00 45.66 284 LEU A C 1
ATOM 2315 O O . LEU A 1 284 ? -9.958 11.848 78.013 1.00 45.66 284 LEU A O 1
ATOM 2319 N N . ASN A 1 285 ? -11.196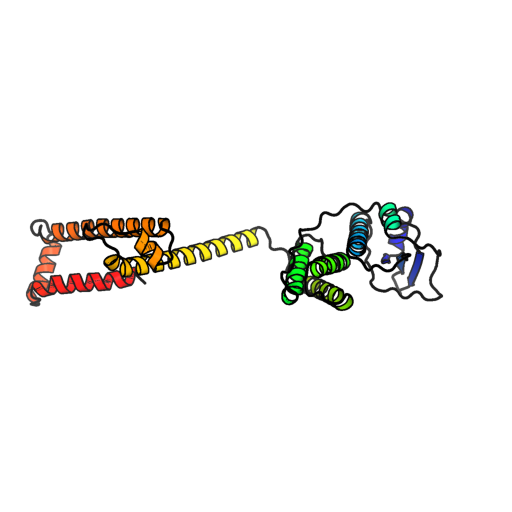 13.700 77.825 1.00 45.09 285 ASN A N 1
ATOM 2320 C CA . ASN A 1 285 ? -12.474 13.078 78.168 1.00 45.09 285 ASN A CA 1
ATOM 2321 C C . ASN A 1 285 ? -12.831 11.929 77.191 1.00 45.09 285 ASN A C 1
ATOM 2323 O O . ASN A 1 285 ? -12.751 12.100 75.972 1.00 45.09 285 ASN A O 1
ATOM 2327 N N . ARG A 1 286 ? -13.279 10.775 77.718 1.00 50.81 286 ARG A N 1
ATOM 2328 C CA . ARG A 1 286 ? -13.520 9.496 76.993 1.00 50.81 286 ARG A CA 1
ATOM 2329 C C . ARG A 1 286 ? -14.367 9.602 75.716 1.00 50.81 286 ARG A C 1
ATOM 2331 O O . ARG A 1 286 ? -14.184 8.829 74.780 1.00 50.81 286 ARG A O 1
ATOM 2338 N N . SER A 1 287 ? -15.292 10.553 75.658 1.00 43.09 287 SER A N 1
ATOM 2339 C CA . SER A 1 287 ? -16.157 10.805 74.499 1.00 43.09 287 SER A CA 1
ATOM 2340 C C . SER A 1 287 ? -15.421 11.444 73.316 1.00 43.09 287 SER A C 1
ATOM 2342 O O . SER A 1 287 ? -15.830 11.250 72.170 1.00 43.09 287 SER A O 1
ATOM 2344 N N . ASN A 1 288 ? -14.314 12.148 73.564 1.00 40.47 288 ASN A N 1
ATOM 2345 C CA . ASN A 1 288 ? -13.495 12.729 72.507 1.00 40.47 288 ASN A CA 1
ATOM 2346 C C . ASN A 1 288 ? -12.575 11.690 71.859 1.00 40.47 288 ASN A C 1
ATOM 2348 O O . ASN A 1 288 ? -12.335 11.817 70.672 1.00 40.47 288 ASN A O 1
ATOM 2352 N N . PHE A 1 289 ? -12.157 10.620 72.546 1.00 46.00 289 PHE A N 1
ATOM 2353 C CA . PHE A 1 289 ? -11.348 9.560 71.925 1.00 46.00 289 PHE A CA 1
ATOM 2354 C C . PHE A 1 289 ? -12.118 8.822 70.824 1.00 46.00 289 PHE A C 1
ATOM 2356 O O . PHE A 1 289 ? -11.651 8.769 69.700 1.00 46.00 289 PHE A O 1
ATOM 2363 N N . ILE A 1 290 ? -13.350 8.362 71.079 1.00 44.53 290 ILE A N 1
ATOM 2364 C CA . ILE A 1 290 ? -14.174 7.686 70.053 1.00 44.53 290 ILE A CA 1
ATOM 2365 C C . ILE A 1 290 ? -14.427 8.610 68.853 1.00 44.53 290 ILE A C 1
ATOM 2367 O O . ILE A 1 290 ? -14.409 8.163 67.706 1.00 44.53 290 ILE A O 1
ATOM 2371 N N . ARG A 1 291 ? -14.616 9.911 69.103 1.00 38.62 291 ARG A N 1
ATOM 2372 C CA . ARG A 1 291 ? -14.801 10.909 68.045 1.00 38.62 291 ARG A CA 1
ATOM 2373 C C . ARG A 1 291 ? -13.510 11.150 67.260 1.00 38.62 291 ARG A C 1
ATOM 2375 O O . ARG A 1 291 ? -13.565 11.151 66.038 1.00 38.62 291 ARG A O 1
ATOM 2382 N N . SER A 1 292 ? -12.370 11.278 67.935 1.00 39.34 292 SER A N 1
ATOM 2383 C CA . SER A 1 292 ? -11.046 11.465 67.332 1.00 39.34 292 SER A CA 1
ATOM 2384 C C . SER A 1 292 ? -10.557 10.221 66.595 1.00 39.34 292 SER A C 1
ATOM 2386 O O . SER A 1 292 ? -9.980 10.347 65.528 1.00 39.34 292 SER A O 1
ATOM 2388 N N . SER A 1 293 ? -10.832 9.015 67.095 1.00 40.03 293 SER A N 1
ATOM 2389 C CA . SER A 1 293 ? -10.492 7.749 66.440 1.00 40.03 293 SER A CA 1
ATOM 2390 C C . SER A 1 293 ? -11.383 7.485 65.231 1.00 40.03 293 SER A C 1
ATOM 2392 O O . SER A 1 293 ? -10.880 7.020 64.214 1.00 40.03 293 SER A O 1
ATOM 2394 N N . ALA A 1 294 ? -12.677 7.823 65.297 1.00 39.81 294 ALA A N 1
ATOM 2395 C CA . ALA A 1 294 ? -13.578 7.754 64.146 1.00 39.81 294 ALA A CA 1
ATOM 2396 C C . ALA A 1 294 ? -13.235 8.811 63.080 1.00 39.81 294 ALA A C 1
ATOM 2398 O O . ALA A 1 294 ? -13.253 8.486 61.895 1.00 39.81 294 ALA A O 1
ATOM 2399 N N . LEU A 1 295 ? -12.858 10.031 63.492 1.00 36.66 295 LEU A N 1
ATOM 2400 C CA . LEU A 1 295 ? -12.392 11.100 62.598 1.00 36.66 295 LEU A CA 1
ATOM 2401 C C . LEU A 1 295 ? -11.025 10.772 61.973 1.00 36.66 295 LEU A C 1
ATOM 2403 O O . LEU A 1 295 ? -10.868 10.892 60.760 1.00 36.66 295 LEU A O 1
ATOM 2407 N N . CYS A 1 296 ? -10.080 10.229 62.747 1.00 39.62 296 CYS A N 1
ATOM 2408 C CA . CYS A 1 296 ? -8.822 9.694 62.223 1.00 39.62 296 CYS A CA 1
ATOM 2409 C C . CYS A 1 296 ? -9.043 8.497 61.292 1.00 39.62 296 CYS A C 1
ATOM 2411 O O . CYS A 1 296 ? -8.252 8.314 60.374 1.00 39.62 296 CYS A O 1
ATOM 2413 N N . TYR A 1 297 ? -10.092 7.683 61.468 1.00 39.47 297 TYR A N 1
ATOM 2414 C CA . TYR A 1 297 ? -10.411 6.586 60.541 1.00 39.47 297 TYR A CA 1
ATOM 2415 C C . TYR A 1 297 ? -11.009 7.095 59.222 1.00 39.47 297 TYR A C 1
ATOM 2417 O O . TYR A 1 297 ? -10.691 6.566 58.158 1.00 39.47 297 TYR A O 1
ATOM 2425 N N . THR A 1 298 ? -11.834 8.146 59.260 1.00 42.06 298 THR A N 1
ATOM 2426 C CA . THR A 1 298 ? -12.320 8.807 58.039 1.00 42.06 298 THR A CA 1
ATOM 2427 C C . THR A 1 298 ? -11.204 9.544 57.298 1.00 42.06 298 THR A C 1
ATOM 2429 O O . THR A 1 298 ? -11.160 9.474 56.071 1.00 42.06 298 THR A O 1
ATOM 2432 N N . ASP A 1 299 ? -10.253 10.147 58.019 1.00 35.38 299 ASP A N 1
ATOM 2433 C CA . ASP A 1 299 ? -9.105 10.837 57.418 1.00 35.38 299 ASP A CA 1
ATOM 2434 C C . ASP A 1 299 ? -7.997 9.869 56.964 1.00 35.38 299 ASP A C 1
ATOM 2436 O O . ASP A 1 299 ? -7.396 10.082 55.914 1.00 35.38 299 ASP A O 1
ATOM 2440 N N . SER A 1 300 ? -7.759 8.746 57.650 1.00 40.19 300 SER A N 1
ATOM 2441 C CA . SER A 1 300 ? -6.773 7.731 57.220 1.00 40.19 300 SER A CA 1
ATOM 2442 C C . SER A 1 300 ? -7.248 6.865 56.048 1.00 40.19 300 SER A C 1
ATOM 2444 O O . SER A 1 300 ? -6.424 6.365 55.281 1.00 40.19 300 SER A O 1
ATOM 2446 N N . LEU A 1 301 ? -8.563 6.749 55.828 1.00 38.41 301 LEU A N 1
ATOM 2447 C CA . LEU A 1 301 ? -9.121 6.166 54.603 1.00 38.41 301 LEU A CA 1
ATOM 2448 C C . LEU A 1 301 ? -8.982 7.093 53.385 1.00 38.41 301 LEU A C 1
ATOM 2450 O O . LEU A 1 301 ? -9.018 6.596 52.260 1.00 38.41 301 LEU A O 1
ATOM 2454 N N . SER A 1 302 ? -8.778 8.403 53.575 1.00 37.28 302 SER A N 1
ATOM 2455 C CA . SER A 1 302 ? -8.568 9.341 52.461 1.00 37.28 302 SER A CA 1
ATOM 2456 C C . SER A 1 302 ? -7.255 9.073 51.714 1.00 37.28 302 SER A C 1
ATOM 2458 O O . SER A 1 302 ? -7.228 9.144 50.489 1.00 37.28 302 SER A O 1
ATOM 2460 N N . TYR A 1 303 ? -6.209 8.636 52.425 1.00 34.25 303 TYR A N 1
ATOM 2461 C CA . TYR A 1 303 ? -4.893 8.320 51.852 1.00 34.25 303 TYR A CA 1
ATOM 2462 C C . TYR A 1 303 ? -4.848 6.962 51.129 1.00 34.25 303 TYR A C 1
ATOM 2464 O O . TYR A 1 303 ? -3.968 6.708 50.316 1.00 34.25 303 TYR A O 1
ATOM 2472 N N . ILE A 1 304 ? -5.806 6.073 51.419 1.00 36.72 304 ILE A N 1
ATOM 2473 C CA . ILE A 1 304 ? -5.983 4.782 50.726 1.00 36.72 304 ILE A CA 1
ATOM 2474 C C . ILE A 1 304 ? -6.876 4.953 49.474 1.00 36.72 304 ILE A C 1
ATOM 2476 O O . ILE A 1 304 ? -6.959 4.056 48.633 1.00 36.72 304 ILE A O 1
ATOM 2480 N N . LEU A 1 305 ? -7.544 6.106 49.338 1.00 35.16 305 LEU A N 1
ATOM 2481 C CA . LEU A 1 305 ? -8.478 6.446 48.257 1.00 35.16 305 LEU A CA 1
ATOM 2482 C C . LEU A 1 305 ? -7.947 7.512 47.271 1.00 35.16 305 LEU A C 1
ATOM 2484 O O . LEU A 1 305 ? -8.662 7.836 46.321 1.00 35.16 305 LEU A O 1
ATOM 2488 N N . SER A 1 306 ? -6.723 8.016 47.463 1.00 30.17 306 SER A N 1
ATOM 2489 C CA . SER A 1 306 ? -5.929 8.782 46.481 1.00 30.17 306 SER A CA 1
ATOM 2490 C C . SER A 1 306 ? -4.942 7.883 45.744 1.00 30.17 306 SER A C 1
ATOM 2492 O O . SER A 1 306 ? -4.821 8.023 44.509 1.00 30.17 306 SER A O 1
#

Sequence (306 aa):
MAMQMAKNDLLKVSGYLPVPSHTITLNGRSTQDVIIVYLLDKNITTAKQFLWMSTIKRTWIKNIIVPFEFIDGVYLNDDVESTGVIYCLSELSQLFKAEFVKYPIIYYPSNKKELYRRLVWYAMNLHSKGLLERDLMNATALKMNDKLKDKYNYKETLKKASTAYYYIKENARPKLNKDEVTMRLKDGGKIRGAQRKDEHAQNIQRVKEALPLHVKASGKVNVTSLASALQLHRKTIHVILKTLLALCFFGFIHLKLLFDVYHNTDSLSYTFQECLKYEVLEGLNRSNFIRSSALCYTDSLSYILS

Secondary structure (DSSP, 8-state):
-EEEEEHHHHHHHTTTSPPPSEEEEEE-SS-EEEEEE-EESS---SHHHHHHHHHHHHHHHHH--S--EEES-----TTSEE---EE-HHHHHHHTT-----PPPP---SSHHHHHHHHHHHHHHHHHTT---HHHHHHHHHHHHHT-SSPPPHHHHHHHHHHHHHHHHHHPPPPPPHHHHHHHHHHHHHHHHHHHHHHHHHHHHHHHHHGGGGB-TTS-B-HHHHHHHHT--HHHHHHHHHHHHHHHHHHHHHHHHHHHHHH-GGG--HHHHHHHHHHHHTT--HHHHHHHHHHHHHHHTTTT--

Foldseek 3Di:
DKKKDFPVLCVVCVVLDDDAQWKDWDDDPPTIMIMGHAAAPDDDQALVLLVLVLLLVVLCVVPRPGDMDDDDDDDDDPPIGGPNDHDHSVVSCVSSVRDDDDADDQDADPEPVCLLVSLLVSQLVCVLVVNQDLSNLLSNLNVNQVPHPDHDDSVVSSVSSVVSSVCCVPPPDHDDDPVVVVVVVVVVVVVVVVVVVVVLLVVLVLCVVCQVVQADPVRHGPLPVSCVVVVHDSVSSVVSVVVVVVVVVVVVVVVVVVVVVVVPPVPDDPVVVVVVVVVVVVPDDPVVVVVVVVVVVVVVVVVVSD